Protein AF-A0A9D4EGW8-F1 (afdb_monomer_lite)

Radius of gyration: 66.13 Å; chains: 1; bounding box: 127×32×239 Å

InterPro domains:
  IPR000515 ABC transporter type 1, transmembrane domain MetI-like [PS50928] (188-356)
  IPR001734 Sodium/solute symporter [PS50283] (1-367)

Structure (mmCIF, N/CA/C/O backbone):
data_AF-A0A9D4EGW8-F1
#
_entry.id   AF-A0A9D4EGW8-F1
#
loop_
_atom_site.group_PDB
_atom_site.id
_atom_site.type_symbol
_atom_site.label_atom_id
_atom_site.label_alt_id
_atom_site.label_comp_id
_atom_site.label_asym_id
_atom_site.label_entity_id
_atom_site.label_seq_id
_atom_site.pdbx_PDB_ins_code
_atom_site.Cartn_x
_atom_site.Cartn_y
_atom_site.Cartn_z
_atom_site.occupancy
_atom_site.B_iso_or_equiv
_atom_site.auth_seq_id
_atom_site.auth_comp_id
_atom_site.auth_asym_id
_atom_site.auth_atom_id
_atom_site.pdbx_PDB_model_num
ATOM 1 N N . MET A 1 1 ? -71.317 -10.076 161.473 1.00 31.20 1 MET A N 1
ATOM 2 C CA . MET A 1 1 ? -70.512 -11.298 161.669 1.00 31.20 1 MET A CA 1
ATOM 3 C C . MET A 1 1 ? -70.503 -12.060 160.361 1.00 31.20 1 MET A C 1
ATOM 5 O O . MET A 1 1 ? -71.589 -12.354 159.893 1.00 31.20 1 MET A O 1
ATOM 9 N N . HIS A 1 2 ? -69.301 -12.348 159.842 1.00 34.00 2 HIS A N 1
ATOM 10 C CA . HIS A 1 2 ? -68.988 -13.331 158.790 1.00 34.00 2 HIS A CA 1
ATOM 11 C C . HIS A 1 2 ? -69.603 -13.109 157.391 1.00 34.00 2 HIS A C 1
ATOM 13 O O . HIS A 1 2 ? -70.791 -12.874 157.277 1.00 34.00 2 HIS A O 1
ATOM 19 N N . LEU A 1 3 ? -68.928 -13.196 156.244 1.00 36.31 3 LEU A N 1
ATOM 20 C CA . LEU A 1 3 ? -67.564 -13.501 155.777 1.00 36.31 3 LEU A CA 1
ATOM 21 C C . LEU A 1 3 ? -67.562 -12.922 154.339 1.00 36.31 3 LEU A C 1
ATOM 23 O O . LEU A 1 3 ? -68.492 -13.183 153.584 1.00 36.31 3 LEU A O 1
ATOM 27 N N . THR A 1 4 ? -66.734 -11.938 153.984 1.00 38.84 4 THR A N 1
ATOM 28 C CA . THR A 1 4 ? -65.419 -12.115 153.339 1.00 38.84 4 THR A CA 1
ATOM 29 C C . THR A 1 4 ? -65.358 -13.152 152.221 1.00 38.84 4 THR A C 1
ATOM 31 O O . THR A 1 4 ? -65.719 -14.307 152.407 1.00 38.84 4 THR A O 1
ATOM 34 N N . HIS A 1 5 ? -64.640 -12.749 151.169 1.00 39.41 5 HIS A N 1
ATOM 35 C CA . HIS A 1 5 ? -63.747 -13.628 150.425 1.00 39.41 5 HIS A CA 1
ATOM 36 C C . HIS A 1 5 ? -64.435 -14.703 149.592 1.00 39.41 5 HIS A C 1
ATOM 38 O O . HIS A 1 5 ? -64.539 -15.850 149.998 1.00 39.41 5 HIS A O 1
ATOM 44 N N . LEU A 1 6 ? -64.763 -14.360 148.352 1.00 37.47 6 LEU A N 1
ATOM 45 C CA . LEU A 1 6 ? -64.407 -15.209 147.222 1.00 37.47 6 LEU A CA 1
ATOM 46 C C . LEU A 1 6 ? -64.547 -14.392 145.943 1.00 37.47 6 LEU A C 1
ATOM 48 O O . LEU A 1 6 ? -65.565 -13.758 145.699 1.00 37.47 6 LEU A O 1
ATOM 52 N N . SER A 1 7 ? -63.512 -14.471 145.109 1.00 42.56 7 SER A N 1
ATOM 53 C CA . SER A 1 7 ? -63.570 -14.158 143.681 1.00 42.56 7 SER A CA 1
ATOM 54 C C . SER A 1 7 ? -63.236 -12.730 143.205 1.00 42.56 7 SER A C 1
ATOM 56 O O . SER A 1 7 ? -63.524 -12.399 142.056 1.00 42.56 7 SER A O 1
ATOM 58 N N . GLN A 1 8 ? -62.461 -11.945 143.963 1.00 47.22 8 GLN A N 1
ATOM 59 C CA . GLN A 1 8 ? -61.515 -11.022 143.303 1.00 47.22 8 GLN A CA 1
ATOM 60 C C . GLN A 1 8 ? -60.446 -11.793 142.492 1.00 47.22 8 GLN A C 1
ATOM 62 O O . GLN A 1 8 ? -59.855 -11.235 141.577 1.00 47.22 8 GLN A O 1
ATOM 67 N N . SER A 1 9 ? -60.272 -13.104 142.726 1.00 50.34 9 SER A N 1
ATOM 68 C CA . SER A 1 9 ? -59.401 -13.982 141.931 1.00 50.34 9 SER A CA 1
ATOM 69 C C . SER A 1 9 ? -59.951 -14.343 140.545 1.00 50.34 9 SER A C 1
ATOM 71 O O . SER A 1 9 ? -59.164 -14.385 139.608 1.00 50.34 9 SER A O 1
ATOM 73 N N . LYS A 1 10 ? -61.269 -14.544 140.347 1.00 51.59 10 LYS A N 1
ATOM 74 C CA . LYS A 1 10 ? -61.804 -14.785 138.984 1.00 51.59 10 LYS A CA 1
ATOM 75 C C . LYS A 1 10 ? -61.818 -13.520 138.139 1.00 51.59 10 LYS A C 1
ATOM 77 O O . LYS A 1 10 ? -61.628 -13.616 136.938 1.00 51.59 10 LYS A O 1
ATOM 82 N N . VAL A 1 11 ? -62.004 -12.347 138.747 1.00 54.62 11 VAL A N 1
ATOM 83 C CA . VAL A 1 11 ? -61.920 -11.080 138.008 1.00 54.62 11 VAL A CA 1
ATOM 84 C C . VAL A 1 11 ? -60.484 -10.838 137.549 1.00 54.62 11 VAL A C 1
ATOM 86 O O . VAL A 1 11 ? -60.285 -10.489 136.397 1.00 54.62 11 VAL A O 1
ATOM 89 N N . VAL A 1 12 ? -59.477 -11.116 138.384 1.00 58.19 12 VAL A N 1
ATOM 90 C CA . VAL A 1 12 ? -58.069 -11.013 137.967 1.00 58.19 12 VAL A CA 1
ATOM 91 C C . VAL A 1 12 ? -57.716 -12.059 136.904 1.00 58.19 12 VAL A C 1
ATOM 93 O O . VAL A 1 12 ? -57.058 -11.708 135.936 1.00 58.19 12 VAL A O 1
ATOM 96 N N . VAL A 1 13 ? -58.195 -13.304 137.007 1.00 59.91 13 VAL A N 1
ATOM 97 C CA . VAL A 1 13 ? -57.936 -14.339 135.985 1.00 59.91 13 VAL A CA 1
ATOM 98 C C . VAL A 1 13 ? -58.614 -14.011 134.651 1.00 59.91 13 VAL A C 1
ATOM 100 O O . VAL A 1 13 ? -57.959 -14.092 133.622 1.00 59.91 13 VAL A O 1
ATOM 103 N N . VAL A 1 14 ? -59.870 -13.552 134.655 1.00 62.34 14 VAL A N 1
ATOM 104 C CA . VAL A 1 14 ? -60.579 -13.149 133.426 1.00 62.34 14 VAL A CA 1
ATOM 105 C C . VAL A 1 14 ? -59.970 -11.882 132.826 1.00 62.34 14 VAL A C 1
ATOM 107 O O . VAL A 1 14 ? -59.809 -11.794 131.616 1.00 62.34 14 VAL A O 1
ATOM 110 N N . VAL A 1 15 ? -59.573 -10.905 133.646 1.00 64.44 15 VAL A N 1
ATOM 111 C CA . VAL A 1 15 ? -58.894 -9.695 133.157 1.00 64.44 15 VAL A CA 1
ATOM 112 C C . VAL A 1 15 ? -57.518 -10.034 132.583 1.00 64.44 15 VAL A C 1
ATOM 114 O O . VAL A 1 15 ? -57.154 -9.471 131.558 1.00 64.44 15 VAL A O 1
ATOM 117 N N . VAL A 1 16 ? -56.781 -10.979 133.175 1.00 68.75 16 VAL A N 1
ATOM 118 C CA . VAL A 1 16 ? -55.495 -11.457 132.647 1.00 68.75 16 VAL A CA 1
ATOM 119 C C . VAL A 1 16 ? -55.683 -12.289 131.378 1.00 68.75 16 VAL A C 1
ATOM 121 O O . VAL A 1 16 ? -54.945 -12.067 130.431 1.00 68.75 16 VAL A O 1
ATOM 124 N N . GLU A 1 17 ? -56.675 -13.177 131.286 1.00 69.88 17 GLU A N 1
ATOM 125 C CA . GLU A 1 17 ? -56.975 -13.918 130.048 1.00 69.88 17 GLU A CA 1
ATOM 126 C C . GLU A 1 17 ? -57.418 -12.992 128.916 1.00 69.88 17 GLU A C 1
ATOM 128 O O . GLU A 1 17 ? -56.980 -13.164 127.783 1.00 69.88 17 GLU A O 1
ATOM 133 N N . VAL A 1 18 ? -58.231 -11.974 129.211 1.00 72.19 18 VAL A N 1
ATOM 134 C CA . VAL A 1 18 ? -58.649 -10.970 128.223 1.00 72.19 18 VAL A CA 1
ATOM 135 C C . VAL A 1 18 ? -57.473 -10.082 127.818 1.00 72.19 18 VAL A C 1
ATOM 137 O O . VAL A 1 18 ? -57.329 -9.788 126.636 1.00 72.19 18 VAL A O 1
ATOM 140 N N . LEU A 1 19 ? -56.593 -9.698 128.749 1.00 73.00 19 LEU A N 1
ATOM 141 C CA . LEU A 1 19 ? -55.359 -8.972 128.428 1.00 73.00 19 LEU A CA 1
ATOM 142 C C . LEU A 1 19 ? -54.396 -9.822 127.604 1.00 73.00 19 LEU A C 1
ATOM 144 O O . LEU A 1 19 ? -53.843 -9.324 126.634 1.00 73.00 19 LEU A O 1
ATOM 148 N N . VAL A 1 20 ? -54.214 -11.098 127.939 1.00 74.56 20 VAL A N 1
ATOM 149 C CA . VAL A 1 20 ? -53.355 -12.018 127.185 1.00 74.56 20 VAL A CA 1
ATOM 150 C C . VAL A 1 20 ? -53.949 -12.283 125.805 1.00 74.56 20 VAL A C 1
ATOM 152 O O . VAL A 1 20 ? -53.220 -12.204 124.826 1.00 74.56 20 VAL A O 1
ATOM 155 N N . ALA A 1 21 ? -55.258 -12.505 125.685 1.00 73.75 21 ALA A N 1
ATOM 156 C CA . ALA A 1 21 ? -55.928 -12.659 124.396 1.00 73.75 21 ALA A CA 1
ATOM 157 C C . ALA A 1 21 ? -55.842 -11.376 123.557 1.00 73.75 21 ALA A C 1
ATOM 159 O O . ALA A 1 21 ? -55.531 -11.448 122.373 1.00 73.75 21 ALA A O 1
ATOM 160 N N . ALA A 1 22 ? -56.038 -10.200 124.159 1.00 74.25 22 ALA A N 1
ATOM 161 C CA . ALA A 1 22 ? -55.880 -8.918 123.478 1.00 74.25 22 ALA A CA 1
ATOM 162 C C . ALA A 1 22 ? -54.430 -8.693 123.025 1.00 74.25 22 ALA A C 1
ATOM 164 O O . ALA A 1 22 ? -54.207 -8.289 121.889 1.00 74.25 22 ALA A O 1
ATOM 165 N N . VAL A 1 23 ? -53.439 -9.012 123.862 1.00 76.12 23 VAL A N 1
ATOM 166 C CA . VAL A 1 23 ? -52.015 -8.921 123.509 1.00 76.12 23 VAL A CA 1
ATOM 167 C C . VAL A 1 23 ? -51.659 -9.925 122.415 1.00 76.12 23 VAL A C 1
ATOM 169 O O . VAL A 1 23 ? -50.980 -9.549 121.470 1.00 76.12 23 VAL A O 1
ATOM 172 N N . VAL A 1 24 ? -52.146 -11.165 122.472 1.00 77.38 24 VAL A N 1
ATOM 173 C CA . VAL A 1 24 ? -51.926 -12.174 121.423 1.00 77.38 24 VAL A CA 1
ATOM 174 C C . VAL A 1 24 ? -52.565 -11.737 120.109 1.00 77.38 24 VAL A C 1
ATOM 176 O O . VAL A 1 24 ? -51.920 -11.830 119.072 1.00 77.38 24 VAL A O 1
ATOM 179 N N . VAL A 1 25 ? -53.786 -11.198 120.130 1.00 78.19 25 VAL A N 1
ATOM 180 C CA . VAL A 1 25 ? -54.438 -10.652 118.931 1.00 78.19 25 VAL A CA 1
ATOM 181 C C . VAL A 1 25 ? -53.646 -9.469 118.379 1.00 78.19 25 VAL A C 1
ATOM 183 O O . VAL A 1 25 ? -53.395 -9.429 117.180 1.00 78.19 25 VAL A O 1
ATOM 186 N N . VAL A 1 26 ? -53.186 -8.546 119.225 1.00 77.94 26 VAL A N 1
ATOM 187 C CA . VAL A 1 26 ? -52.341 -7.421 118.795 1.00 77.94 26 VAL A CA 1
ATOM 188 C C . VAL A 1 26 ? -51.019 -7.921 118.211 1.00 77.94 26 VAL A C 1
ATOM 190 O O . VAL A 1 26 ? -50.627 -7.461 117.148 1.00 77.94 26 VAL A O 1
ATOM 193 N N . VAL A 1 27 ? -50.356 -8.898 118.834 1.00 78.31 27 VAL A N 1
ATOM 194 C CA . VAL A 1 27 ? -49.105 -9.484 118.330 1.00 78.31 27 VAL A CA 1
ATOM 195 C C . VAL A 1 27 ? -49.333 -10.202 117.001 1.00 78.31 27 VAL A C 1
ATOM 197 O O . VAL A 1 27 ? -48.563 -9.994 116.072 1.00 78.31 27 VAL A O 1
ATOM 200 N N . VAL A 1 28 ? -50.402 -10.988 116.859 1.00 79.06 28 VAL A N 1
ATOM 201 C CA . VAL A 1 28 ? -50.746 -11.667 115.599 1.00 79.06 28 VAL A CA 1
ATOM 202 C C . VAL A 1 28 ? -51.069 -10.651 114.506 1.00 79.06 28 VAL A C 1
ATOM 204 O O . VAL A 1 28 ? -50.571 -10.788 113.395 1.00 79.06 28 VAL A O 1
ATOM 207 N N . VAL A 1 29 ? -51.839 -9.603 114.809 1.00 78.69 29 VAL A N 1
ATOM 208 C CA . VAL A 1 29 ? -52.137 -8.525 113.854 1.00 78.69 29 VAL A CA 1
ATOM 209 C C . VAL A 1 29 ? -50.857 -7.798 113.450 1.00 78.69 29 VAL A C 1
ATOM 211 O O . VAL A 1 29 ? -50.646 -7.580 112.264 1.00 78.69 29 VAL A O 1
ATOM 214 N N . VAL A 1 30 ? -49.970 -7.479 114.394 1.00 80.06 30 VAL A N 1
ATOM 215 C CA . VAL A 1 30 ? -48.677 -6.846 114.098 1.00 80.06 30 VAL A CA 1
ATOM 216 C C . VAL A 1 30 ? -47.808 -7.762 113.234 1.00 80.06 30 VAL A C 1
ATOM 218 O O . VAL A 1 30 ? -47.276 -7.297 112.234 1.00 80.06 30 VAL A O 1
ATOM 221 N N . VAL A 1 31 ? -47.708 -9.057 113.544 1.00 81.19 31 VAL A N 1
ATOM 222 C CA . VAL A 1 31 ? -46.940 -10.024 112.739 1.00 81.19 31 VAL A CA 1
ATOM 223 C C . VAL A 1 31 ? -47.527 -10.164 111.335 1.00 81.19 31 VAL A C 1
ATOM 225 O O . VAL A 1 31 ? -46.783 -10.118 110.364 1.00 81.19 31 VAL A O 1
ATOM 228 N N . VAL A 1 32 ? -48.851 -10.273 111.197 1.00 80.75 32 VAL A N 1
ATOM 229 C CA . VAL A 1 32 ? -49.516 -10.349 109.888 1.00 80.75 32 VAL A CA 1
ATOM 230 C C . VAL A 1 32 ? -49.292 -9.067 109.092 1.00 80.75 32 VAL A C 1
ATOM 232 O O . VAL A 1 32 ? -48.962 -9.144 107.914 1.00 80.75 32 VAL A O 1
ATOM 235 N N . VAL A 1 33 ? -49.414 -7.893 109.715 1.00 82.12 33 VAL A N 1
ATOM 236 C CA . VAL A 1 33 ? -49.143 -6.609 109.053 1.00 82.12 33 VAL A CA 1
ATOM 237 C C . VAL A 1 33 ? -47.680 -6.520 108.622 1.00 82.12 33 VAL A C 1
ATOM 239 O O . VAL A 1 33 ? -47.425 -6.137 107.487 1.00 82.12 33 VAL A O 1
ATOM 242 N N . VAL A 1 34 ? -46.727 -6.922 109.466 1.00 83.62 34 VAL A N 1
ATOM 243 C CA . VAL A 1 34 ? -45.297 -6.938 109.119 1.00 83.62 34 VAL A CA 1
ATOM 244 C C . VAL A 1 34 ? -45.028 -7.885 107.949 1.00 83.62 34 VAL A C 1
ATOM 246 O O . VAL A 1 34 ? -44.406 -7.464 106.982 1.00 83.62 34 VAL A O 1
ATOM 249 N N . VAL A 1 35 ? -45.561 -9.110 107.972 1.00 84.12 35 VAL A N 1
ATOM 250 C CA . VAL A 1 35 ? -45.394 -10.085 106.879 1.00 84.12 35 VAL A CA 1
ATOM 251 C C . VAL A 1 35 ? -46.041 -9.587 105.586 1.00 84.12 35 VAL A C 1
ATOM 253 O O . VAL A 1 35 ? -45.447 -9.699 104.519 1.00 84.12 35 VAL A O 1
ATOM 256 N N . VAL A 1 36 ? -47.240 -9.000 105.648 1.00 83.81 36 VAL A N 1
ATOM 257 C CA . VAL A 1 36 ? -47.904 -8.423 104.468 1.00 83.81 36 VAL A CA 1
ATOM 258 C C . VAL A 1 36 ? -47.094 -7.252 103.915 1.00 83.81 36 VAL A C 1
ATOM 260 O O . VAL A 1 36 ? -46.907 -7.171 102.705 1.00 83.81 36 VAL A O 1
ATOM 263 N N . VAL A 1 37 ? -46.573 -6.372 104.774 1.00 86.12 37 VAL A N 1
ATOM 264 C CA . VAL A 1 37 ? -45.706 -5.262 104.359 1.00 86.12 37 VAL A CA 1
ATOM 265 C C . VAL A 1 37 ? -44.414 -5.787 103.733 1.00 86.12 37 VAL A C 1
ATOM 267 O O . VAL A 1 37 ? -44.052 -5.323 102.657 1.00 86.12 37 VAL A O 1
ATOM 270 N N . GLU A 1 38 ? -43.753 -6.782 104.328 1.00 84.75 38 GLU A N 1
ATOM 271 C CA . GLU A 1 38 ? -42.555 -7.412 103.759 1.00 84.75 38 GLU A CA 1
ATOM 272 C C . GLU A 1 38 ? -42.835 -8.039 102.390 1.00 84.75 38 GLU A C 1
ATOM 274 O O . GLU A 1 38 ? -42.105 -7.776 101.436 1.00 84.75 38 GLU A O 1
ATOM 279 N N . VAL A 1 39 ? -43.920 -8.807 102.249 1.00 85.62 39 VAL A N 1
ATOM 280 C CA . VAL A 1 39 ? -44.309 -9.422 100.970 1.00 85.62 39 VAL A CA 1
ATOM 281 C C . VAL A 1 39 ? -44.624 -8.356 99.921 1.00 85.62 39 VAL A C 1
ATOM 283 O O . VAL A 1 39 ? -44.165 -8.470 98.787 1.00 85.62 39 VAL A O 1
ATOM 286 N N . VAL A 1 40 ? -45.358 -7.297 100.277 1.00 85.44 40 VAL A N 1
ATOM 287 C CA . VAL A 1 40 ? -45.658 -6.185 99.359 1.00 85.44 40 VAL A CA 1
ATOM 288 C C . VAL A 1 40 ? -44.374 -5.480 98.930 1.00 85.44 40 VAL A C 1
ATOM 290 O O . VAL A 1 40 ? -44.202 -5.223 97.741 1.00 85.44 40 VAL A O 1
ATOM 293 N N . VAL A 1 41 ? -43.446 -5.217 99.854 1.00 87.31 41 VAL A N 1
ATOM 294 C CA . VAL A 1 41 ? -42.145 -4.615 99.533 1.00 87.31 41 VAL A CA 1
ATOM 295 C C . VAL A 1 41 ? -41.354 -5.518 98.587 1.00 87.31 41 VAL A C 1
ATOM 297 O O . VAL A 1 41 ? -40.858 -5.028 97.577 1.00 87.31 41 VAL A O 1
ATOM 300 N N . VAL A 1 42 ? -41.288 -6.830 98.836 1.00 87.06 42 VAL A N 1
ATOM 301 C CA . VAL A 1 42 ? -40.599 -7.783 97.946 1.00 87.06 42 VAL A CA 1
ATOM 302 C C . VAL A 1 42 ? -41.239 -7.813 96.558 1.00 87.06 42 VAL A C 1
ATOM 304 O O . VAL A 1 42 ? -40.525 -7.720 95.563 1.00 87.06 42 VAL A O 1
ATOM 307 N N . VAL A 1 43 ? -42.570 -7.888 96.462 1.00 86.12 43 VAL A N 1
ATOM 308 C CA . VAL A 1 43 ? -43.279 -7.891 95.170 1.00 86.12 43 VAL A CA 1
ATOM 309 C C . VAL A 1 43 ? -43.031 -6.590 94.411 1.00 86.12 43 VAL A C 1
ATOM 311 O O . VAL A 1 43 ? -42.707 -6.638 93.227 1.00 86.12 43 VAL A O 1
ATOM 314 N N . VAL A 1 44 ? -43.119 -5.434 95.075 1.00 86.88 44 VAL A N 1
ATOM 315 C CA . VAL A 1 44 ? -42.831 -4.131 94.456 1.00 86.88 44 VAL A CA 1
ATOM 316 C C . VAL A 1 44 ? -41.382 -4.074 93.974 1.00 86.88 44 VAL A C 1
ATOM 318 O O . VAL A 1 44 ? -41.145 -3.680 92.836 1.00 86.88 44 VAL A O 1
ATOM 321 N N . VAL A 1 45 ? -40.417 -4.520 94.783 1.00 88.44 45 VAL A N 1
ATOM 322 C CA . VAL A 1 45 ? -38.998 -4.560 94.398 1.00 88.44 45 VAL A CA 1
ATOM 323 C C . VAL A 1 45 ? -38.776 -5.471 93.190 1.00 88.44 45 VAL A C 1
ATOM 325 O O . VAL A 1 45 ? -38.067 -5.078 92.269 1.00 88.44 45 VAL A O 1
ATOM 328 N N . VAL A 1 46 ? -39.406 -6.648 93.143 1.00 88.00 46 VAL A N 1
ATOM 329 C CA . VAL A 1 46 ? -39.296 -7.578 92.007 1.00 88.00 46 VAL A CA 1
ATOM 330 C C . VAL A 1 46 ? -39.938 -6.998 90.748 1.00 88.00 46 VAL A C 1
ATOM 332 O O . VAL A 1 46 ? -39.314 -7.028 89.694 1.00 88.00 46 VAL A O 1
ATOM 335 N N . VAL A 1 47 ? -41.144 -6.430 90.837 1.00 87.31 47 VAL A N 1
ATOM 336 C CA . VAL A 1 47 ? -41.830 -5.814 89.686 1.00 87.31 47 VAL A CA 1
ATOM 337 C C . VAL A 1 47 ? -41.026 -4.634 89.146 1.00 87.31 47 VAL A C 1
ATOM 339 O O . VAL A 1 47 ? -40.833 -4.530 87.938 1.00 87.31 47 VAL A O 1
ATOM 342 N N . VAL A 1 48 ? -40.503 -3.776 90.028 1.00 88.75 48 VAL A N 1
ATOM 343 C CA . VAL A 1 48 ? -39.628 -2.665 89.634 1.00 88.75 48 VAL A CA 1
ATOM 344 C C . VAL A 1 48 ? -38.340 -3.194 89.006 1.00 88.75 48 VAL A C 1
ATOM 346 O O . VAL A 1 48 ? -37.940 -2.696 87.960 1.00 88.75 48 VAL A O 1
ATOM 349 N N . ALA A 1 49 ? -37.712 -4.224 89.578 1.00 87.69 49 ALA A N 1
ATOM 350 C CA . ALA A 1 49 ? -36.506 -4.823 89.012 1.00 87.69 49 ALA A CA 1
ATOM 351 C C . ALA A 1 49 ? -36.755 -5.414 87.614 1.00 87.69 49 ALA A C 1
ATOM 353 O O . ALA A 1 49 ? -35.966 -5.163 86.707 1.00 87.69 49 ALA A O 1
ATOM 354 N N . VAL A 1 50 ? -37.861 -6.138 87.409 1.00 89.62 50 VAL A N 1
ATOM 355 C CA . VAL A 1 50 ? -38.245 -6.684 86.095 1.00 89.62 50 VAL A CA 1
ATOM 356 C C . VAL A 1 50 ? -38.516 -5.559 85.099 1.00 89.62 50 VAL A C 1
ATOM 358 O O . VAL A 1 50 ? -37.960 -5.588 84.007 1.00 89.62 50 VAL A O 1
ATOM 361 N N . ALA A 1 51 ? -39.282 -4.534 85.484 1.00 87.81 51 ALA A N 1
ATOM 362 C CA . ALA A 1 51 ? -39.557 -3.386 84.621 1.00 87.81 51 ALA A CA 1
ATOM 363 C C . ALA A 1 51 ? -38.271 -2.640 84.227 1.00 87.81 51 ALA A C 1
ATOM 365 O O . ALA A 1 51 ? -38.096 -2.266 83.069 1.00 87.81 51 ALA A O 1
ATOM 366 N N . VAL A 1 52 ? -37.334 -2.461 85.165 1.00 90.88 52 VAL A N 1
ATOM 367 C CA . VAL A 1 52 ? -36.020 -1.869 84.879 1.00 90.88 52 VAL A CA 1
ATOM 368 C C . VAL A 1 52 ? -35.233 -2.750 83.908 1.00 90.88 52 VAL A C 1
ATOM 370 O O . VAL A 1 52 ? -34.674 -2.226 82.949 1.00 90.88 52 VAL A O 1
ATOM 373 N N . VAL A 1 53 ? -35.211 -4.071 84.104 1.00 92.25 53 VAL A N 1
ATOM 374 C CA . VAL A 1 53 ? -34.534 -5.002 83.186 1.00 92.25 53 VAL A CA 1
ATOM 375 C C . VAL A 1 53 ? -35.156 -4.954 81.791 1.00 92.25 53 VAL A C 1
ATOM 377 O O . VAL A 1 53 ? -34.417 -4.854 80.817 1.00 92.25 53 VAL A O 1
ATOM 380 N N . GLU A 1 54 ? -36.484 -4.967 81.668 1.00 88.69 54 GLU A N 1
ATOM 381 C CA . GLU A 1 54 ? -37.174 -4.864 80.377 1.00 88.69 54 GLU A CA 1
ATOM 382 C C . GLU A 1 54 ? -36.834 -3.559 79.655 1.00 88.69 54 GLU A C 1
ATOM 384 O O . GLU A 1 54 ? -36.455 -3.587 78.484 1.00 88.69 54 GLU A O 1
ATOM 389 N N . VAL A 1 55 ? -36.892 -2.422 80.355 1.00 90.94 55 VAL A N 1
ATOM 390 C CA . VAL A 1 55 ? -36.516 -1.121 79.784 1.00 90.94 55 VAL A CA 1
ATOM 391 C C . VAL A 1 55 ? -35.054 -1.131 79.342 1.00 90.94 55 VAL A C 1
ATOM 393 O O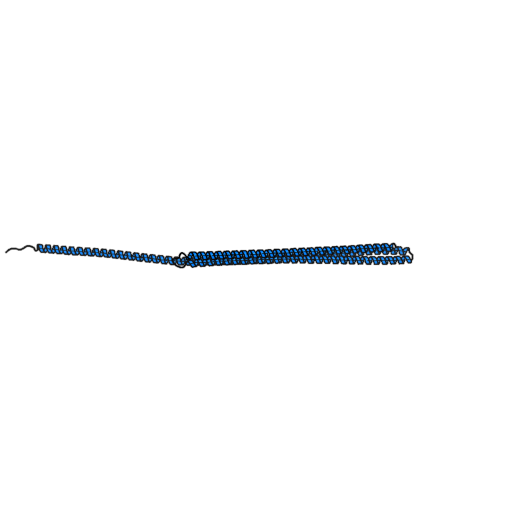 . VAL A 1 55 ? -34.756 -0.695 78.232 1.00 90.94 55 VAL A O 1
ATOM 396 N N . VAL A 1 56 ? -34.141 -1.670 80.156 1.00 91.25 56 VAL A N 1
ATOM 397 C CA . VAL A 1 56 ? -32.720 -1.787 79.794 1.00 91.25 56 VAL A CA 1
ATOM 398 C C . VAL A 1 56 ? -32.541 -2.663 78.554 1.00 91.25 56 VAL A C 1
ATOM 400 O O . VAL A 1 56 ? -31.817 -2.268 77.645 1.00 91.25 56 VAL A O 1
ATOM 403 N N . VAL A 1 57 ? -33.221 -3.809 78.460 1.00 91.75 57 VAL A N 1
ATOM 404 C CA . VAL A 1 57 ? -33.150 -4.694 77.286 1.00 91.75 57 VAL A CA 1
ATOM 405 C C . VAL A 1 57 ? -33.673 -3.988 76.037 1.00 91.75 57 VAL A C 1
ATOM 407 O O . VAL A 1 57 ? -33.003 -4.019 75.008 1.00 91.75 57 VAL A O 1
ATOM 410 N N . VAL A 1 58 ? -34.822 -3.310 76.113 1.00 91.19 58 VAL A N 1
ATOM 411 C CA . VAL A 1 58 ? -35.380 -2.559 74.977 1.00 91.19 58 VAL A CA 1
ATOM 412 C C . VAL A 1 58 ? -34.423 -1.455 74.538 1.00 91.19 58 VAL A C 1
ATOM 414 O O . VAL A 1 58 ? -34.138 -1.341 73.348 1.00 91.19 58 VAL A O 1
ATOM 417 N N . VAL A 1 59 ? -33.876 -0.679 75.478 1.00 92.00 59 VAL A N 1
ATOM 418 C CA . VAL A 1 59 ? -32.898 0.374 75.171 1.00 92.00 59 VAL A CA 1
ATOM 419 C C . VAL A 1 59 ? -31.655 -0.219 74.511 1.00 92.00 59 VAL A C 1
ATOM 421 O O . VAL A 1 59 ? -31.219 0.295 73.486 1.00 92.00 59 VAL A O 1
ATOM 424 N N . VAL A 1 60 ? -31.111 -1.324 75.031 1.00 92.31 60 VAL A N 1
ATOM 425 C CA . VAL A 1 60 ? -29.947 -1.997 74.436 1.00 92.31 60 VAL A CA 1
ATOM 426 C C . VAL A 1 60 ? -30.258 -2.487 73.023 1.00 92.31 60 VAL A C 1
ATOM 428 O O . VAL A 1 60 ? -29.465 -2.245 72.119 1.00 92.31 60 VAL A O 1
ATOM 431 N N . VAL A 1 61 ? -31.410 -3.122 72.797 1.00 91.81 61 VAL A N 1
ATOM 432 C CA . VAL A 1 61 ? -31.810 -3.597 71.463 1.00 91.81 61 VAL A CA 1
ATOM 433 C C . VAL A 1 61 ? -31.965 -2.431 70.489 1.00 91.81 61 VAL A C 1
ATOM 435 O O . VAL A 1 61 ? -31.432 -2.500 69.386 1.00 91.81 61 VAL A O 1
ATOM 438 N N . VAL A 1 62 ? -32.635 -1.347 70.888 1.00 91.38 62 VAL A N 1
ATOM 439 C CA . VAL A 1 62 ? -32.797 -0.151 70.046 1.00 91.38 62 VAL A CA 1
ATOM 440 C C . VAL A 1 62 ? -31.438 0.459 69.710 1.00 91.38 62 VAL A C 1
ATOM 442 O O . VAL A 1 62 ? -31.175 0.737 68.545 1.00 91.38 62 VAL A O 1
ATOM 445 N N . VAL A 1 63 ? -30.547 0.607 70.695 1.00 92.19 63 VAL A N 1
ATOM 446 C CA . VAL A 1 63 ? -29.189 1.120 70.467 1.00 92.19 63 VAL A CA 1
ATOM 447 C C . VAL A 1 63 ? -28.421 0.212 69.507 1.00 92.19 63 VAL A C 1
ATOM 449 O O . VAL A 1 63 ? -27.806 0.715 68.574 1.00 92.19 63 VAL A O 1
ATOM 452 N N . VAL A 1 64 ? -28.482 -1.112 69.676 1.00 91.75 64 VAL A N 1
ATOM 453 C CA . VAL A 1 64 ? -27.812 -2.061 68.773 1.00 91.75 64 VAL A CA 1
ATOM 454 C C . VAL A 1 64 ? -28.368 -1.959 67.354 1.00 91.75 64 VAL A C 1
ATOM 456 O O . VAL A 1 64 ? -27.583 -1.901 66.415 1.00 91.75 64 VAL A O 1
ATOM 459 N N . VAL A 1 65 ? -29.690 -1.895 67.180 1.00 90.62 65 VAL A N 1
ATOM 460 C CA . VAL A 1 65 ? -30.315 -1.763 65.853 1.00 90.62 65 VAL A CA 1
ATOM 461 C C . VAL A 1 65 ? -29.893 -0.459 65.180 1.00 90.62 65 VAL A C 1
ATOM 463 O O . VAL A 1 65 ? -29.449 -0.499 64.037 1.00 90.62 65 VAL A O 1
ATOM 466 N N . VAL A 1 66 ? -29.948 0.669 65.895 1.00 91.50 66 VAL A N 1
ATOM 467 C CA . VAL A 1 66 ? -29.532 1.979 65.366 1.00 91.50 66 VAL A CA 1
ATOM 468 C C . VAL A 1 66 ? -28.047 1.977 65.005 1.00 91.50 66 VAL A C 1
ATOM 470 O O . VAL A 1 66 ? -27.675 2.444 63.934 1.00 91.50 66 VAL A O 1
ATOM 473 N N . VAL A 1 67 ? -27.185 1.414 65.857 1.00 91.94 67 VAL A N 1
ATOM 474 C CA . VAL A 1 67 ? -25.747 1.311 65.566 1.00 91.94 67 VAL A CA 1
ATOM 475 C C . VAL A 1 67 ? -25.502 0.434 64.340 1.00 91.94 67 VAL A C 1
ATOM 477 O O . VAL A 1 67 ? -24.712 0.813 63.483 1.00 91.94 67 VAL A O 1
ATOM 480 N N . VAL A 1 68 ? -26.179 -0.711 64.218 1.00 90.31 68 VAL A N 1
ATOM 481 C CA . VAL A 1 68 ? -26.045 -1.590 63.047 1.00 90.31 68 VAL A CA 1
ATOM 482 C C . VAL A 1 68 ? -26.528 -0.889 61.779 1.00 90.31 68 VAL A C 1
ATOM 484 O O . VAL A 1 68 ? -25.847 -0.973 60.764 1.00 90.31 68 VAL A O 1
ATOM 487 N N . GLU A 1 69 ? -27.651 -0.174 61.824 1.00 86.88 69 GLU A N 1
ATOM 488 C CA . GLU A 1 69 ? -28.182 0.575 60.680 1.00 86.88 69 GLU A CA 1
ATOM 489 C C . GLU A 1 69 ? -27.203 1.659 60.214 1.00 86.88 69 GLU A C 1
ATOM 491 O O . GLU A 1 69 ? -26.828 1.674 59.042 1.00 86.88 69 GLU A O 1
ATOM 496 N N . VAL A 1 70 ? -26.695 2.478 61.141 1.00 90.31 70 VAL A N 1
ATOM 497 C CA . VAL A 1 70 ? -25.700 3.520 60.842 1.00 90.31 70 VAL A CA 1
ATOM 498 C C . VAL A 1 70 ? -24.406 2.911 60.300 1.00 90.31 70 VAL A C 1
ATOM 500 O O . VAL A 1 70 ? -23.851 3.405 59.322 1.00 90.31 70 VAL A O 1
ATOM 503 N N . VAL A 1 71 ? -23.916 1.817 60.893 1.00 90.12 71 VAL A N 1
ATOM 504 C CA . VAL A 1 71 ? -22.703 1.139 60.410 1.00 90.12 71 VAL A CA 1
ATOM 505 C C . VAL A 1 71 ? -22.912 0.592 58.999 1.00 90.12 71 VAL A C 1
ATOM 507 O O . VAL A 1 71 ? -22.033 0.748 58.157 1.00 90.12 71 VAL A O 1
ATOM 510 N N . VAL A 1 72 ? -24.061 -0.025 58.714 1.00 85.19 72 VAL A N 1
ATOM 511 C CA . VAL A 1 72 ? -24.371 -0.545 57.376 1.00 85.19 72 VAL A CA 1
ATOM 512 C C . VAL A 1 72 ? -24.475 0.591 56.359 1.00 85.19 72 VAL A C 1
ATOM 514 O O . VAL A 1 72 ? -23.909 0.463 55.276 1.00 85.19 72 VAL A O 1
ATOM 517 N N . GLU A 1 73 ? -25.130 1.704 56.695 1.00 85.88 73 GLU A N 1
ATOM 518 C CA . GLU A 1 73 ? -25.241 2.874 55.816 1.00 85.88 73 GLU A CA 1
ATOM 519 C C . GLU A 1 73 ? -23.863 3.450 55.468 1.00 85.88 73 GLU A C 1
ATOM 521 O O . GLU A 1 73 ? -23.531 3.584 54.288 1.00 85.88 73 GLU A O 1
ATOM 526 N N . VAL A 1 74 ? -23.014 3.672 56.478 1.00 88.44 74 VAL A N 1
ATOM 527 C CA . VAL A 1 74 ? -21.644 4.172 56.284 1.00 88.44 74 VAL A CA 1
ATOM 528 C C . VAL A 1 74 ? -20.808 3.193 55.457 1.00 88.44 74 VAL A C 1
ATOM 530 O O . VAL A 1 74 ? -20.092 3.606 54.546 1.00 88.44 74 VAL A O 1
ATOM 533 N N . VAL A 1 75 ? -20.895 1.886 55.727 1.00 85.00 75 VAL A N 1
ATOM 534 C CA . VAL A 1 75 ? -20.156 0.873 54.956 1.00 85.00 75 VAL A CA 1
ATOM 535 C C . VAL A 1 75 ? -20.608 0.860 53.496 1.00 85.00 75 VAL A C 1
ATOM 537 O O . VAL A 1 75 ? -19.762 0.810 52.604 1.00 85.00 75 VAL A O 1
ATOM 540 N N . VAL A 1 76 ? -21.914 0.934 53.225 1.00 79.31 76 VAL A N 1
ATOM 541 C CA . VAL A 1 76 ? -22.442 0.973 51.853 1.00 79.31 76 VAL A CA 1
ATOM 542 C C . VAL A 1 76 ? -21.989 2.242 51.133 1.00 79.31 76 VAL A C 1
ATOM 544 O O . VAL A 1 76 ? -21.537 2.147 49.992 1.00 79.31 76 VAL A O 1
ATOM 547 N N . GLU A 1 77 ? -22.044 3.405 51.784 1.00 82.94 77 GLU A N 1
ATOM 548 C CA . GLU A 1 77 ? -21.582 4.666 51.198 1.00 82.94 77 GLU A CA 1
ATOM 549 C C . GLU A 1 77 ? -20.092 4.605 50.836 1.00 82.94 77 GLU A C 1
ATOM 551 O O . GLU A 1 77 ? -19.718 4.904 49.699 1.00 82.94 77 GLU A O 1
ATOM 556 N N . VAL A 1 78 ? -19.247 4.128 51.756 1.00 85.50 78 VAL A N 1
ATOM 557 C CA . VAL A 1 78 ? -17.805 3.965 51.514 1.00 85.50 78 VAL A CA 1
ATOM 558 C C . VAL A 1 78 ? -17.547 2.983 50.370 1.00 85.50 78 VAL A C 1
ATOM 560 O O . VAL A 1 78 ? -16.736 3.268 49.490 1.00 85.50 78 VAL A O 1
ATOM 563 N N . VAL A 1 79 ? -18.248 1.846 50.323 1.00 78.69 79 VAL A N 1
ATOM 564 C CA . VAL A 1 79 ? -18.093 0.860 49.240 1.00 78.69 79 VAL A CA 1
ATOM 565 C C . VAL A 1 79 ? -18.485 1.454 47.885 1.00 78.69 79 VAL A C 1
ATOM 567 O O . VAL A 1 79 ? -17.767 1.250 46.906 1.00 78.69 79 VAL A O 1
ATOM 570 N N . VAL A 1 80 ? -19.577 2.222 47.814 1.00 78.88 80 VAL A N 1
ATOM 571 C CA . VAL A 1 80 ? -20.013 2.894 46.578 1.00 78.88 80 VAL A CA 1
ATOM 572 C C . VAL A 1 80 ? -19.001 3.955 46.143 1.00 78.88 80 VAL A C 1
ATOM 574 O O . VAL A 1 80 ? -18.650 4.009 44.964 1.00 78.88 80 VAL A O 1
ATOM 577 N N . GLN A 1 81 ? -18.483 4.759 47.074 1.00 83.06 81 GLN A N 1
ATOM 578 C CA . GLN A 1 81 ? -17.452 5.753 46.772 1.00 83.06 81 GLN A CA 1
ATOM 579 C C . GLN A 1 81 ? -16.165 5.097 46.256 1.00 83.06 81 GLN A C 1
ATOM 581 O O . GLN A 1 81 ? -15.633 5.523 45.230 1.00 83.06 81 GLN A O 1
ATOM 586 N N . VAL A 1 82 ? -15.690 4.028 46.905 1.00 81.38 82 VAL A N 1
ATOM 587 C CA . VAL A 1 82 ? -14.508 3.281 46.445 1.00 81.38 82 VAL A CA 1
ATOM 588 C C . VAL A 1 82 ? -14.759 2.677 45.064 1.00 81.38 82 VAL A C 1
ATOM 590 O O . VAL A 1 82 ? -13.907 2.808 44.187 1.00 81.38 82 VAL A O 1
ATOM 593 N N . ALA A 1 83 ? -15.926 2.072 44.827 1.00 77.38 83 ALA A N 1
ATOM 594 C CA . ALA A 1 83 ? -16.277 1.522 43.518 1.00 77.38 83 ALA A CA 1
ATOM 595 C C . ALA A 1 83 ? -16.270 2.603 42.424 1.00 77.38 83 ALA A C 1
ATOM 597 O O . ALA A 1 83 ? -15.714 2.382 41.349 1.00 77.38 83 ALA A O 1
ATOM 598 N N . LEU A 1 84 ? -16.817 3.789 42.705 1.00 79.69 84 LEU A N 1
ATOM 599 C CA . LEU A 1 84 ? -16.814 4.914 41.769 1.00 79.69 84 LEU A CA 1
ATOM 600 C C . LEU A 1 84 ? -15.386 5.380 41.465 1.00 79.69 84 LEU A C 1
ATOM 602 O O . LEU A 1 84 ? -15.041 5.551 40.297 1.00 79.69 84 LEU A O 1
ATOM 606 N N . VAL A 1 85 ? -14.536 5.527 42.486 1.00 82.50 85 VAL A N 1
ATOM 607 C CA . VAL A 1 85 ? -13.121 5.890 42.299 1.00 82.50 85 VAL A CA 1
ATOM 608 C C . VAL A 1 85 ? -12.407 4.854 41.433 1.00 82.50 85 VAL A C 1
ATOM 610 O O . VAL A 1 85 ? -11.706 5.232 40.498 1.00 82.50 85 VAL A O 1
ATOM 613 N N . VAL A 1 86 ? -12.620 3.558 41.679 1.00 78.19 86 VAL A N 1
ATOM 614 C CA . VAL A 1 86 ? -12.037 2.484 40.860 1.00 78.19 86 VAL A CA 1
ATOM 615 C C . VAL A 1 86 ? -12.495 2.594 39.405 1.00 78.19 86 VAL A C 1
ATOM 617 O O . VAL A 1 86 ? -11.660 2.531 38.507 1.00 78.19 86 VAL A O 1
ATOM 620 N N . VAL A 1 87 ? -13.788 2.817 39.151 1.00 77.56 87 VAL A N 1
ATOM 621 C CA . VAL A 1 87 ? -14.317 2.997 37.788 1.00 77.56 87 VAL A CA 1
ATOM 622 C C . VAL A 1 87 ? -13.678 4.206 37.107 1.00 77.56 87 VAL A C 1
ATOM 624 O O . VAL A 1 87 ? -13.226 4.088 35.971 1.00 77.56 87 VAL A O 1
ATOM 627 N N . VAL A 1 88 ? -13.577 5.347 37.794 1.00 79.62 88 VAL A N 1
ATOM 628 C CA . VAL A 1 88 ? -12.929 6.553 37.252 1.00 79.62 88 VAL A CA 1
ATOM 629 C C . VAL A 1 88 ? -11.463 6.282 36.925 1.00 79.62 88 VAL A C 1
ATOM 631 O O . VAL A 1 88 ? -11.018 6.616 35.831 1.00 79.62 88 VAL A O 1
ATOM 634 N N . VAL A 1 89 ? -10.720 5.629 37.822 1.00 80.19 89 VAL A N 1
ATOM 635 C CA . VAL A 1 89 ? -9.317 5.262 37.583 1.00 80.19 89 VAL A CA 1
ATOM 636 C C . VAL A 1 89 ? -9.197 4.344 36.369 1.00 80.19 89 VAL A C 1
ATOM 638 O O . VAL A 1 89 ? -8.359 4.596 35.507 1.00 80.19 89 VAL A O 1
ATOM 641 N N . VAL A 1 90 ? -10.051 3.324 36.248 1.00 77.88 90 VAL A N 1
ATOM 642 C CA . VAL A 1 90 ? -10.060 2.423 35.087 1.00 77.88 90 VAL A CA 1
ATOM 643 C C . VAL A 1 90 ? -10.343 3.196 33.801 1.00 77.88 90 VAL A C 1
ATOM 645 O O . VAL A 1 90 ? -9.616 3.024 32.828 1.00 77.88 90 VAL A O 1
ATOM 648 N N . VAL A 1 91 ? -11.338 4.087 33.791 1.00 77.44 91 VAL A N 1
ATOM 649 C CA . VAL A 1 91 ? -11.650 4.927 32.624 1.00 77.44 91 VAL A CA 1
ATOM 650 C C . VAL A 1 91 ? -10.462 5.814 32.254 1.00 77.44 91 VAL A C 1
ATOM 652 O O . VAL A 1 91 ? -10.100 5.876 31.083 1.00 77.44 91 VAL A O 1
ATOM 655 N N . VAL A 1 92 ? -9.812 6.456 33.227 1.00 80.31 92 VAL A N 1
ATOM 656 C CA . VAL A 1 92 ? -8.624 7.288 32.983 1.00 80.31 92 VAL A CA 1
ATOM 657 C C . VAL A 1 92 ? -7.481 6.455 32.408 1.00 80.31 92 VAL A C 1
ATOM 659 O O . VAL A 1 92 ? -6.894 6.853 31.406 1.00 80.31 92 VAL A O 1
ATOM 662 N N . VAL A 1 93 ? -7.185 5.287 32.986 1.00 78.31 93 VAL A N 1
ATOM 663 C CA . VAL A 1 93 ? -6.145 4.376 32.479 1.00 78.31 93 VAL A CA 1
ATOM 664 C C . VAL A 1 93 ? -6.452 3.959 31.047 1.00 78.31 93 VAL A C 1
ATOM 666 O O . VAL A 1 93 ? -5.578 4.030 30.188 1.00 78.31 93 VAL A O 1
ATOM 669 N N . VAL A 1 94 ? -7.696 3.576 30.773 1.00 77.25 94 VAL A N 1
ATOM 670 C CA . VAL A 1 94 ? -8.151 3.202 29.436 1.00 77.25 94 VAL A CA 1
ATOM 671 C C . VAL A 1 94 ? -7.951 4.361 28.461 1.00 77.25 94 VAL A C 1
ATOM 673 O O . VAL A 1 94 ? -7.306 4.164 27.438 1.00 77.25 94 VAL A O 1
ATOM 676 N N . VAL A 1 95 ? -8.406 5.574 28.793 1.00 77.81 95 VAL A N 1
ATOM 677 C CA . VAL A 1 95 ? -8.216 6.777 27.962 1.00 77.81 95 VAL A CA 1
ATOM 678 C C . VAL A 1 95 ? -6.735 7.037 27.696 1.00 77.81 95 VAL A C 1
ATOM 680 O O . VAL A 1 95 ? -6.362 7.249 26.546 1.00 77.81 95 VAL A O 1
ATOM 683 N N . VAL A 1 96 ? -5.883 6.973 28.723 1.00 80.00 96 VAL A N 1
ATOM 684 C CA . VAL A 1 96 ? -4.430 7.139 28.573 1.00 80.00 96 VAL A CA 1
ATOM 685 C C . VAL A 1 96 ? -3.869 6.092 27.616 1.00 80.00 96 VAL A C 1
ATOM 687 O O . VAL A 1 96 ? -3.139 6.456 26.700 1.00 80.00 96 VAL A O 1
ATOM 690 N N . VAL A 1 97 ? -4.244 4.818 27.764 1.00 76.81 97 VAL A N 1
ATOM 691 C CA . VAL A 1 97 ? -3.819 3.744 26.853 1.00 76.81 97 VAL A CA 1
ATOM 692 C C . VAL A 1 97 ? -4.272 4.029 25.422 1.00 76.81 97 VAL A C 1
ATOM 694 O O . VAL A 1 97 ? -3.454 3.920 24.512 1.00 76.81 97 VAL A O 1
ATOM 697 N N . VAL A 1 98 ? -5.522 4.455 25.204 1.00 76.75 98 VAL A N 1
ATOM 698 C CA . VAL A 1 98 ? -6.001 4.829 23.862 1.00 76.75 98 VAL A CA 1
ATOM 699 C C . VAL A 1 98 ? -5.164 5.970 23.288 1.00 76.75 98 VAL A C 1
ATOM 701 O O . VAL A 1 98 ? -4.725 5.884 22.145 1.00 76.75 98 VAL A O 1
ATOM 704 N N . VAL A 1 99 ? -4.889 7.014 24.075 1.00 78.38 99 VAL A N 1
ATOM 705 C CA . VAL A 1 99 ? -4.067 8.152 23.637 1.00 78.38 99 VAL A CA 1
ATOM 706 C C . VAL A 1 99 ? -2.657 7.689 23.276 1.00 78.38 99 VAL A C 1
ATOM 708 O O . VAL A 1 99 ? -2.143 8.078 22.231 1.00 78.38 99 VAL A O 1
ATOM 711 N N . VAL A 1 100 ? -2.043 6.824 24.088 1.00 76.88 100 VAL A N 1
ATOM 712 C CA . VAL A 1 100 ? -0.706 6.278 23.810 1.00 76.88 100 VAL A CA 1
ATOM 713 C C . VAL A 1 100 ? -0.724 5.477 22.510 1.00 76.88 100 VAL A C 1
ATOM 715 O O . VAL A 1 100 ? 0.137 5.694 21.664 1.00 76.88 100 VAL A O 1
ATOM 718 N N . VAL A 1 101 ? -1.720 4.609 22.304 1.00 76.56 101 VAL A N 1
ATOM 719 C CA . VAL A 1 101 ? -1.881 3.849 21.053 1.00 76.56 101 VAL A CA 1
ATOM 720 C C . VAL A 1 101 ? -2.012 4.797 19.863 1.00 76.56 101 VAL A C 1
ATOM 722 O O . VAL A 1 101 ? -1.283 4.640 18.890 1.00 76.56 101 VAL A O 1
ATOM 725 N N . VAL A 1 102 ? -2.863 5.822 19.949 1.00 76.69 102 VAL A N 1
ATOM 726 C CA . VAL A 1 102 ? -3.024 6.829 18.887 1.00 76.69 102 VAL A CA 1
ATOM 727 C C . VAL A 1 102 ? -1.699 7.536 18.589 1.00 76.69 102 VAL A C 1
ATOM 729 O O . VAL A 1 102 ? -1.325 7.652 17.426 1.00 76.69 102 VAL A O 1
ATOM 732 N N . VAL A 1 103 ? -0.954 7.965 19.612 1.00 78.06 103 VAL A N 1
ATOM 733 C CA . VAL A 1 103 ? 0.351 8.624 19.435 1.00 78.06 103 VAL A CA 1
ATOM 734 C C . VAL A 1 103 ? 1.353 7.692 18.759 1.00 78.06 103 VAL A C 1
ATOM 736 O O . VAL A 1 103 ? 1.994 8.095 17.791 1.00 78.06 103 VAL A O 1
ATOM 739 N N . VAL A 1 104 ? 1.472 6.445 19.221 1.00 75.62 104 VAL A N 1
ATOM 740 C CA . VAL A 1 104 ? 2.370 5.446 18.618 1.00 75.62 104 VAL A CA 1
ATOM 741 C C . VAL A 1 104 ? 2.006 5.225 17.153 1.00 75.62 104 VAL A C 1
ATOM 743 O O . VAL A 1 104 ? 2.882 5.185 16.295 1.00 75.62 104 VAL A O 1
ATOM 746 N N . VAL A 1 105 ? 0.714 5.151 16.847 1.00 75.56 105 VAL A N 1
ATOM 747 C CA . VAL A 1 105 ? 0.225 4.975 15.482 1.00 75.56 105 VAL A CA 1
ATOM 748 C C . VAL A 1 105 ? 0.566 6.177 14.602 1.00 75.56 105 VAL A C 1
ATOM 750 O O . VAL A 1 105 ? 1.076 5.993 13.499 1.00 75.56 105 VAL A O 1
ATOM 753 N N . VAL A 1 106 ? 0.367 7.404 15.090 1.00 76.25 106 VAL A N 1
ATOM 754 C CA . VAL A 1 106 ? 0.781 8.622 14.376 1.00 76.25 106 VAL A CA 1
ATOM 755 C C . VAL A 1 106 ? 2.284 8.602 14.103 1.00 76.25 106 VAL A C 1
ATOM 757 O O . VAL A 1 106 ? 2.700 8.889 12.983 1.00 76.25 106 VAL A O 1
ATOM 760 N N . VAL A 1 107 ? 3.105 8.208 15.082 1.00 76.75 107 VAL A N 1
ATOM 761 C CA . VAL A 1 107 ? 4.557 8.070 14.896 1.00 76.75 107 VAL A CA 1
ATOM 762 C C . VAL A 1 107 ? 4.877 7.040 13.811 1.00 76.75 107 VAL A C 1
ATOM 764 O O . VAL A 1 107 ? 5.685 7.331 12.934 1.00 76.75 107 VAL A O 1
ATOM 767 N N . VAL A 1 108 ? 4.223 5.874 13.813 1.00 74.56 108 VAL A N 1
ATOM 768 C CA . VAL A 1 108 ? 4.405 4.850 12.770 1.00 74.56 108 VAL A CA 1
ATOM 769 C C . VAL A 1 108 ? 4.039 5.402 11.393 1.00 74.56 108 VAL A C 1
ATOM 771 O O . VAL A 1 108 ? 4.822 5.251 10.460 1.00 74.56 108 VAL A O 1
ATOM 774 N N . VAL A 1 109 ? 2.904 6.094 11.262 1.00 75.19 109 VAL A N 1
ATOM 775 C CA . VAL A 1 109 ? 2.485 6.729 10.001 1.00 75.19 109 VAL A CA 1
ATOM 776 C C . VAL A 1 109 ? 3.529 7.738 9.525 1.00 75.19 109 VAL A C 1
ATOM 778 O O . VAL A 1 109 ? 3.936 7.690 8.367 1.00 75.19 109 VAL A O 1
ATOM 781 N N . VAL A 1 110 ? 4.017 8.610 10.411 1.00 77.62 110 VAL A N 1
ATOM 782 C CA . VAL A 1 110 ? 5.063 9.589 10.077 1.00 77.62 110 VAL A CA 1
ATOM 783 C C . VAL A 1 110 ? 6.339 8.889 9.615 1.00 77.62 110 VAL A C 1
ATOM 785 O O . VAL A 1 110 ? 6.897 9.269 8.590 1.00 77.62 110 VAL A O 1
ATOM 788 N N . VAL A 1 111 ? 6.784 7.845 10.319 1.00 73.81 111 VAL A N 1
ATOM 789 C CA . VAL A 1 111 ? 7.969 7.069 9.930 1.00 73.81 111 VAL A CA 1
ATOM 790 C C . VAL A 1 111 ? 7.775 6.445 8.551 1.00 73.81 111 VAL A C 1
ATOM 792 O O . VAL A 1 111 ? 8.650 6.594 7.705 1.00 73.81 111 VAL A O 1
ATOM 795 N N . VAL A 1 112 ? 6.631 5.809 8.284 1.00 74.19 112 VAL A N 1
ATOM 796 C CA . VAL A 1 112 ? 6.337 5.219 6.969 1.00 74.19 112 VAL A CA 1
ATOM 797 C C . VAL A 1 112 ? 6.377 6.289 5.878 1.00 74.19 112 VAL A C 1
ATOM 799 O O . VAL A 1 112 ? 7.048 6.095 4.868 1.00 74.19 112 VAL A O 1
ATOM 802 N N . VAL A 1 113 ? 5.737 7.443 6.089 1.00 75.00 113 VAL A N 1
ATOM 803 C CA . VAL A 1 113 ? 5.763 8.560 5.131 1.00 75.00 113 VAL A CA 1
ATOM 804 C C . VAL A 1 113 ? 7.195 9.036 4.876 1.00 75.00 113 VAL A C 1
ATOM 806 O O . VAL A 1 113 ? 7.583 9.198 3.721 1.00 75.00 113 VAL A O 1
ATOM 809 N N . VAL A 1 114 ? 8.006 9.212 5.923 1.00 74.31 114 VAL A N 1
ATOM 810 C CA . VAL A 1 114 ? 9.415 9.616 5.785 1.00 74.31 114 VAL A CA 1
ATOM 811 C C . VAL A 1 114 ? 10.203 8.581 4.989 1.00 74.31 114 VAL A C 1
ATOM 813 O O . VAL A 1 114 ? 10.893 8.951 4.043 1.00 74.31 114 VAL A O 1
ATOM 816 N N . VAL A 1 115 ? 10.083 7.292 5.319 1.00 74.19 115 VAL A N 1
ATOM 817 C CA . VAL A 1 115 ? 10.774 6.208 4.600 1.00 74.19 115 VAL A CA 1
ATOM 818 C C . VAL A 1 115 ? 10.409 6.241 3.122 1.00 74.19 115 VAL A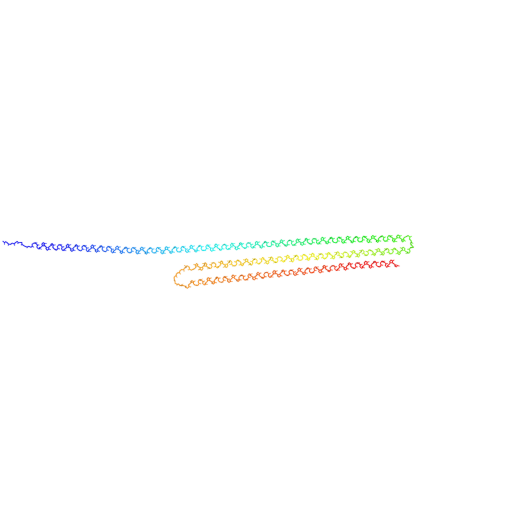 C 1
ATOM 820 O O . VAL A 1 115 ? 11.281 6.140 2.267 1.00 74.19 115 VAL A O 1
ATOM 823 N N . VAL A 1 116 ? 9.138 6.457 2.808 1.00 74.00 116 VAL A N 1
ATOM 824 C CA . VAL A 1 116 ? 8.650 6.520 1.430 1.00 74.00 116 VAL A CA 1
ATOM 825 C C . VAL A 1 116 ? 9.247 7.699 0.700 1.00 74.00 116 VAL A C 1
ATOM 827 O O . VAL A 1 116 ? 9.800 7.504 -0.374 1.00 74.00 116 VAL A O 1
ATOM 830 N N . VAL A 1 117 ? 9.227 8.890 1.298 1.00 74.88 117 VAL A N 1
ATOM 831 C CA . VAL A 1 117 ? 9.884 10.073 0.729 1.00 74.88 117 VAL A CA 1
ATOM 832 C C . VAL A 1 117 ? 11.362 9.789 0.450 1.00 74.88 117 VAL A C 1
ATOM 834 O O . VAL A 1 117 ? 11.833 10.092 -0.644 1.00 74.88 117 VAL A O 1
ATOM 837 N N . VAL A 1 118 ? 12.083 9.149 1.377 1.00 72.81 118 VAL A N 1
ATOM 838 C CA . VAL A 1 118 ? 13.490 8.771 1.165 1.00 72.81 118 VAL A CA 1
ATOM 839 C C . VAL A 1 118 ? 13.632 7.798 -0.007 1.00 72.81 118 VAL A C 1
ATOM 841 O O . VAL A 1 118 ? 14.489 8.009 -0.860 1.00 72.81 118 VAL A O 1
ATOM 844 N N . VAL A 1 119 ? 12.784 6.770 -0.100 1.00 72.56 119 VAL A N 1
ATOM 845 C CA . VAL A 1 119 ? 12.799 5.812 -1.219 1.00 72.56 119 VAL A CA 1
ATOM 846 C C . VAL A 1 119 ? 12.537 6.525 -2.546 1.00 72.56 119 VAL A C 1
ATOM 848 O O . VAL A 1 119 ? 13.271 6.292 -3.504 1.00 72.56 119 VAL A O 1
ATOM 851 N N . VAL A 1 120 ? 11.559 7.436 -2.605 1.00 75.81 120 VAL A N 1
ATOM 852 C CA . VAL A 1 120 ? 11.290 8.243 -3.805 1.00 75.81 120 VAL A CA 1
ATOM 853 C C . VAL A 1 120 ? 12.517 9.067 -4.188 1.00 75.81 120 VAL A C 1
ATOM 855 O O . VAL A 1 120 ? 12.923 9.046 -5.346 1.00 75.81 120 VAL A O 1
ATOM 858 N N . VAL A 1 121 ? 13.145 9.753 -3.228 1.00 74.19 121 VAL A N 1
ATOM 859 C CA . VAL A 1 121 ? 14.353 10.554 -3.477 1.00 74.19 121 VAL A CA 1
ATOM 860 C C . VAL A 1 121 ? 15.491 9.683 -4.009 1.00 74.19 121 VAL A C 1
ATOM 862 O O . VAL A 1 121 ? 16.101 10.038 -5.013 1.00 74.19 121 VAL A O 1
ATOM 865 N N . VAL A 1 122 ? 15.755 8.528 -3.392 1.00 71.44 122 VAL A N 1
ATOM 866 C CA . VAL A 1 122 ? 16.796 7.590 -3.847 1.00 71.44 122 VAL A CA 1
ATOM 867 C C . VAL A 1 122 ? 16.518 7.126 -5.273 1.00 71.44 122 VAL A C 1
ATOM 869 O O . VAL A 1 122 ? 17.411 7.151 -6.115 1.00 71.44 122 VAL A O 1
ATOM 872 N N . VAL A 1 123 ? 15.277 6.748 -5.566 1.00 73.44 123 VAL A N 1
ATOM 873 C CA . VAL A 1 123 ? 14.859 6.300 -6.895 1.00 73.44 123 VAL A CA 1
ATOM 874 C C . VAL A 1 123 ? 15.041 7.410 -7.940 1.00 73.44 123 VAL A C 1
ATOM 876 O O . VAL A 1 123 ? 15.583 7.153 -9.014 1.00 73.44 123 VAL A O 1
ATOM 879 N N . VAL A 1 124 ? 14.677 8.655 -7.618 1.00 73.62 124 VAL A N 1
ATOM 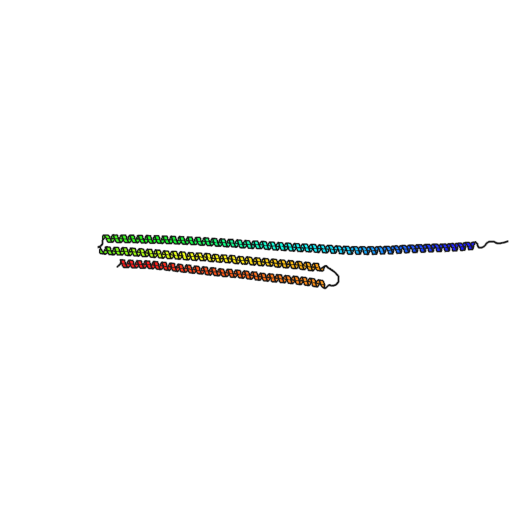880 C CA . VAL A 1 124 ? 14.913 9.820 -8.488 1.00 73.62 124 VAL A CA 1
ATOM 881 C C . VAL A 1 124 ? 16.409 10.036 -8.726 1.00 73.62 124 VAL A C 1
ATOM 883 O O . VAL A 1 124 ? 16.818 10.219 -9.870 1.00 73.62 124 VAL A O 1
ATOM 886 N N . VAL A 1 125 ? 17.239 9.971 -7.680 1.00 74.19 125 VAL A N 1
ATOM 887 C CA . VAL A 1 125 ? 18.701 10.108 -7.807 1.00 74.19 125 VAL A CA 1
ATOM 888 C C . VAL A 1 125 ? 19.273 9.020 -8.713 1.00 74.19 125 VAL A C 1
ATOM 890 O O . VAL A 1 125 ? 20.056 9.330 -9.607 1.00 74.19 125 VAL A O 1
ATOM 893 N N . VAL A 1 126 ? 18.856 7.763 -8.536 1.00 72.12 126 VAL A N 1
ATOM 894 C CA . VAL A 1 126 ? 19.285 6.649 -9.394 1.00 72.12 126 VAL A CA 1
ATOM 895 C C . VAL A 1 126 ? 18.913 6.920 -10.848 1.00 72.12 126 VAL A C 1
ATOM 897 O O . VAL A 1 126 ? 19.768 6.780 -11.715 1.00 72.12 126 VAL A O 1
ATOM 900 N N . VAL A 1 127 ? 17.690 7.379 -11.131 1.00 73.50 127 VAL A N 1
ATOM 901 C CA . VAL A 1 127 ? 17.298 7.746 -12.501 1.00 73.50 127 VAL A CA 1
ATOM 902 C C . VAL A 1 127 ? 18.181 8.836 -13.066 1.00 73.50 127 VAL A C 1
ATOM 904 O O . VAL A 1 127 ? 18.688 8.674 -14.170 1.00 73.50 127 VAL A O 1
ATOM 907 N N . VAL A 1 128 ? 18.401 9.920 -12.323 1.00 72.38 128 VAL A N 1
ATOM 908 C CA . VAL A 1 128 ? 19.260 11.017 -12.780 1.00 72.38 128 VAL A CA 1
ATOM 909 C C . VAL A 1 128 ? 20.656 10.496 -13.119 1.00 72.38 128 VAL A C 1
ATOM 911 O O . VAL A 1 128 ? 21.174 10.808 -14.187 1.00 72.38 128 VAL A O 1
ATOM 914 N N . VAL A 1 129 ? 21.239 9.644 -12.271 1.00 71.62 129 VAL A N 1
ATOM 915 C CA . VAL A 1 129 ? 22.546 9.023 -12.533 1.00 71.62 129 VAL A CA 1
ATOM 916 C C . VAL A 1 129 ? 22.514 8.165 -13.798 1.00 71.62 129 VAL A C 1
ATOM 918 O O . VAL A 1 129 ? 23.401 8.297 -14.636 1.00 71.62 129 VAL A O 1
ATOM 921 N N . VAL A 1 130 ? 21.492 7.323 -13.976 1.00 73.94 130 VAL A N 1
ATOM 922 C CA . VAL A 1 130 ? 21.351 6.474 -15.171 1.00 73.94 130 VAL A CA 1
ATOM 923 C C . VAL A 1 130 ? 21.246 7.336 -16.429 1.00 73.94 130 VAL A C 1
ATOM 925 O O . VAL A 1 130 ? 21.938 7.067 -17.406 1.00 73.94 130 VAL A O 1
ATOM 928 N N . VAL A 1 131 ? 20.450 8.407 -16.399 1.00 73.75 131 VAL A N 1
ATOM 929 C CA . VAL A 1 131 ? 20.332 9.353 -17.517 1.00 73.75 131 VAL A CA 1
ATOM 930 C C . VAL A 1 131 ? 21.675 10.006 -17.830 1.00 73.75 131 VAL A C 1
ATOM 932 O O . VAL A 1 131 ? 22.069 10.044 -18.992 1.00 73.75 131 VAL A O 1
ATOM 935 N N . VAL A 1 132 ? 22.410 10.465 -16.815 1.00 72.06 132 VAL A N 1
ATOM 936 C CA . VAL A 1 132 ? 23.741 11.064 -16.998 1.00 72.06 132 VAL A CA 1
ATOM 937 C C . VAL A 1 132 ? 24.716 10.068 -17.629 1.00 72.06 132 VAL A C 1
ATOM 939 O O . VAL A 1 132 ? 25.378 10.409 -18.606 1.00 72.06 132 VAL A O 1
ATOM 942 N N . VAL A 1 133 ? 24.781 8.831 -17.128 1.00 70.00 133 VAL A N 1
ATOM 943 C CA . VAL A 1 133 ? 25.646 7.777 -17.689 1.00 70.00 133 VAL A CA 1
ATOM 944 C C . VAL A 1 133 ? 25.294 7.507 -19.148 1.00 70.00 133 VAL A C 1
ATOM 946 O O . VAL A 1 133 ? 26.177 7.431 -19.996 1.00 70.00 133 VAL A O 1
ATOM 949 N N . VAL A 1 134 ? 24.005 7.403 -19.454 1.00 72.38 134 VAL A N 1
ATOM 950 C CA . VAL A 1 134 ? 23.520 7.144 -20.808 1.00 72.38 134 VAL A CA 1
ATOM 951 C C . VAL A 1 134 ? 23.870 8.294 -21.763 1.00 72.38 134 VAL A C 1
ATOM 953 O O . VAL A 1 134 ? 24.328 8.041 -22.877 1.00 72.38 134 VAL A O 1
ATOM 956 N N . VAL A 1 135 ? 23.740 9.548 -21.320 1.00 73.69 135 VAL A N 1
ATOM 957 C CA . VAL A 1 135 ? 24.178 10.726 -22.087 1.00 73.69 135 VAL A CA 1
ATOM 958 C C . VAL A 1 135 ? 25.686 10.685 -22.338 1.00 73.69 135 VAL A C 1
ATOM 960 O O . VAL A 1 135 ? 26.108 10.899 -23.471 1.00 73.69 135 VAL A O 1
ATOM 963 N N . ILE A 1 136 ? 26.496 10.360 -21.325 1.00 69.75 136 ILE A N 1
ATOM 964 C CA . ILE A 1 136 ? 27.955 10.231 -21.475 1.00 69.75 136 ILE A CA 1
ATOM 965 C C . ILE A 1 136 ? 28.297 9.162 -22.520 1.00 69.75 136 ILE A C 1
ATOM 967 O O . ILE A 1 136 ? 29.102 9.420 -23.410 1.00 69.75 136 ILE A O 1
ATOM 971 N N . VAL A 1 137 ? 27.664 7.986 -22.456 1.00 70.31 137 VAL A N 1
ATOM 972 C CA . VAL A 1 137 ? 27.893 6.904 -23.428 1.00 70.31 137 VAL A CA 1
ATOM 973 C C . VAL A 1 137 ? 27.557 7.359 -24.847 1.00 70.31 137 VAL A C 1
ATOM 975 O O . VAL A 1 137 ? 28.335 7.096 -25.760 1.00 70.31 137 VAL A O 1
ATOM 978 N N . VAL A 1 138 ? 26.450 8.082 -25.046 1.00 73.25 138 VAL A N 1
ATOM 979 C CA . VAL A 1 138 ? 26.102 8.636 -26.365 1.00 73.25 138 VAL A CA 1
ATOM 980 C C . VAL A 1 138 ? 27.161 9.593 -26.864 1.00 73.25 138 VAL A C 1
ATOM 982 O O . VAL A 1 138 ? 27.597 9.443 -28.000 1.00 73.25 138 VAL A O 1
ATOM 985 N N . VAL A 1 139 ? 27.585 10.547 -26.034 1.00 73.56 139 VAL A N 1
ATOM 986 C CA . VAL A 1 139 ? 28.609 11.527 -26.415 1.00 73.56 139 VAL A CA 1
ATOM 987 C C . VAL A 1 139 ? 29.887 10.816 -26.857 1.00 73.56 139 VAL A C 1
ATOM 989 O O . VAL A 1 139 ? 30.389 11.105 -27.938 1.00 73.56 139 VAL A O 1
ATOM 992 N N . VAL A 1 140 ? 30.346 9.819 -26.093 1.00 70.44 140 VAL A N 1
ATOM 993 C CA . VAL A 1 140 ? 31.537 9.026 -26.438 1.00 70.44 140 VAL A CA 1
ATOM 994 C C . VAL A 1 140 ? 31.347 8.266 -27.753 1.00 70.44 140 VAL A C 1
ATOM 996 O O . VAL A 1 140 ? 32.239 8.269 -28.597 1.00 70.44 140 VAL A O 1
ATOM 999 N N . VAL A 1 141 ? 30.190 7.629 -27.969 1.00 71.31 141 VAL A N 1
ATOM 1000 C CA . VAL A 1 141 ? 29.905 6.919 -29.228 1.00 71.31 141 VAL A CA 1
ATOM 1001 C C . VAL A 1 141 ? 29.905 7.888 -30.411 1.00 71.31 141 VAL A C 1
ATOM 1003 O O . VAL A 1 141 ? 30.500 7.579 -31.440 1.00 71.31 141 VAL A O 1
ATOM 1006 N N . VAL A 1 142 ? 29.287 9.064 -30.268 1.00 72.56 142 VAL A N 1
ATOM 1007 C CA . VAL A 1 142 ? 29.285 10.102 -31.307 1.00 72.56 142 VAL A CA 1
ATOM 1008 C C . VAL A 1 142 ? 30.708 10.557 -31.620 1.00 72.56 142 VAL A C 1
ATOM 1010 O O . VAL A 1 142 ? 31.078 10.590 -32.790 1.00 72.56 142 VAL A O 1
ATOM 1013 N N . GLU A 1 143 ? 31.520 10.860 -30.606 1.00 72.75 143 GLU A N 1
ATOM 1014 C CA . GLU A 1 143 ? 32.916 11.269 -30.800 1.00 72.75 143 GLU A CA 1
ATOM 1015 C C . GLU A 1 143 ? 33.729 10.201 -31.534 1.00 72.75 143 GLU A C 1
ATOM 1017 O O . GLU A 1 143 ? 34.392 10.513 -32.522 1.00 72.75 143 GLU A O 1
ATOM 1022 N N . VAL A 1 144 ? 33.645 8.936 -31.108 1.00 69.31 144 VAL A N 1
ATOM 1023 C CA . VAL A 1 144 ? 34.357 7.827 -31.764 1.00 69.31 144 VAL A CA 1
ATOM 1024 C C . VAL A 1 144 ? 33.936 7.706 -33.226 1.00 69.31 144 VAL A C 1
ATOM 1026 O O . VAL A 1 144 ? 34.788 7.581 -34.102 1.00 69.31 144 VAL A O 1
ATOM 1029 N N . VAL A 1 145 ? 32.636 7.786 -33.509 1.00 70.50 145 VAL A N 1
ATOM 1030 C CA . VAL A 1 145 ? 32.113 7.711 -34.876 1.00 70.50 145 VAL A CA 1
ATOM 1031 C C . VAL A 1 145 ? 32.619 8.878 -35.731 1.00 70.50 145 VAL A C 1
ATOM 1033 O O . VAL A 1 145 ? 33.065 8.654 -36.855 1.00 70.50 145 VAL A O 1
ATOM 1036 N N . VAL A 1 146 ? 32.622 10.105 -35.202 1.00 72.25 146 VAL A N 1
ATOM 1037 C CA . VAL A 1 146 ? 33.167 11.281 -35.901 1.00 72.25 146 VAL A CA 1
ATOM 1038 C C . VAL A 1 146 ? 34.655 11.099 -36.197 1.00 72.25 146 VAL A C 1
ATOM 1040 O O . VAL A 1 146 ? 35.076 11.333 -37.328 1.00 72.25 146 VAL A O 1
ATOM 1043 N N . VAL A 1 147 ? 35.446 10.633 -35.226 1.00 71.69 147 VAL A N 1
ATOM 1044 C CA . VAL A 1 147 ? 36.883 10.375 -35.421 1.00 71.69 147 VAL A CA 1
ATOM 1045 C C . VAL A 1 147 ? 37.108 9.327 -36.509 1.00 71.69 147 VAL A C 1
ATOM 1047 O O . VAL A 1 147 ? 37.924 9.551 -37.399 1.00 71.69 147 VAL A O 1
ATOM 1050 N N . VAL A 1 148 ? 36.366 8.216 -36.486 1.00 71.94 148 VAL A N 1
ATOM 1051 C CA . VAL A 1 148 ? 36.468 7.167 -37.512 1.00 71.94 148 VAL A CA 1
ATOM 1052 C C . VAL A 1 148 ? 36.157 7.727 -38.899 1.00 71.94 148 VAL A C 1
ATOM 1054 O O . VAL A 1 148 ? 36.906 7.458 -39.833 1.00 71.94 148 VAL A O 1
ATOM 1057 N N . VAL A 1 149 ? 35.111 8.547 -39.041 1.00 72.62 149 VAL A N 1
ATOM 1058 C CA . VAL A 1 149 ? 34.791 9.187 -40.328 1.00 72.62 149 VAL A CA 1
ATOM 1059 C C . VAL A 1 149 ? 35.910 10.090 -40.796 1.00 72.62 149 VAL A C 1
ATOM 1061 O O . VAL A 1 149 ? 36.319 9.983 -41.945 1.00 72.62 149 VAL A O 1
ATOM 1064 N N . VAL A 1 150 ? 36.425 10.957 -39.924 1.00 74.44 150 VAL A N 1
ATOM 1065 C CA . VAL A 1 150 ? 37.522 11.860 -40.286 1.00 74.44 150 VAL A CA 1
ATOM 1066 C C . VAL A 1 150 ? 38.734 11.060 -40.761 1.00 74.44 150 VAL A C 1
ATOM 1068 O O . VAL A 1 150 ? 39.296 11.390 -41.799 1.00 74.44 150 VAL A O 1
ATOM 1071 N N . VAL A 1 151 ? 39.096 9.979 -40.065 1.00 72.56 151 VAL A N 1
ATOM 1072 C CA . VAL A 1 151 ? 40.209 9.106 -40.468 1.00 72.56 151 VAL A CA 1
ATOM 1073 C C . VAL A 1 151 ? 39.949 8.459 -41.829 1.00 72.56 151 VAL A C 1
ATOM 1075 O O . VAL A 1 151 ? 40.817 8.522 -42.691 1.00 72.56 151 VAL A O 1
ATOM 1078 N N . VAL A 1 152 ? 38.761 7.888 -42.055 1.00 72.81 152 VAL A N 1
ATOM 1079 C CA . VAL A 1 152 ? 38.403 7.274 -43.348 1.00 72.81 152 VAL A CA 1
ATOM 1080 C C . VAL A 1 152 ? 38.475 8.300 -44.477 1.00 72.81 152 VAL A C 1
ATOM 1082 O O . VAL A 1 152 ? 39.049 8.015 -45.521 1.00 72.81 152 VAL A O 1
ATOM 1085 N N . VAL A 1 153 ? 37.946 9.507 -44.265 1.00 74.81 153 VAL A N 1
ATOM 1086 C CA . VAL A 1 153 ? 37.987 10.579 -45.267 1.00 74.81 153 VAL A CA 1
ATOM 1087 C C . VAL A 1 153 ? 39.422 10.994 -45.573 1.00 74.81 153 VAL A C 1
ATOM 1089 O O . VAL A 1 153 ? 39.764 11.127 -46.742 1.00 74.81 153 VAL A O 1
ATOM 1092 N N . VAL A 1 154 ? 40.269 11.165 -44.555 1.00 75.81 154 VAL A N 1
ATOM 1093 C CA . VAL A 1 154 ? 41.683 11.515 -44.757 1.00 75.81 154 VAL A CA 1
ATOM 1094 C C . VAL A 1 154 ? 42.401 10.435 -45.565 1.00 75.81 154 VAL A C 1
ATOM 1096 O O . VAL A 1 154 ? 43.039 10.771 -46.555 1.00 75.81 154 VAL A O 1
ATOM 1099 N N . VAL A 1 155 ? 42.242 9.158 -45.204 1.00 74.44 155 VAL A N 1
ATOM 1100 C CA . VAL A 1 155 ? 42.879 8.035 -45.917 1.00 74.44 155 VAL A CA 1
ATOM 1101 C C . VAL A 1 155 ? 42.432 7.982 -47.379 1.00 74.44 155 VAL A C 1
ATOM 1103 O O . VAL A 1 155 ? 43.269 7.897 -48.272 1.00 74.44 155 VAL A O 1
ATOM 1106 N N . VAL A 1 156 ? 41.126 8.102 -47.640 1.00 75.00 156 VAL A N 1
ATOM 1107 C CA . VAL A 1 156 ? 40.585 8.093 -49.010 1.00 75.00 156 VAL A CA 1
ATOM 1108 C C . VAL A 1 156 ? 41.122 9.274 -49.824 1.00 75.00 156 VAL A C 1
ATOM 1110 O O . VAL A 1 156 ? 41.499 9.104 -50.979 1.00 75.00 156 VAL A O 1
ATOM 1113 N N . VAL A 1 157 ? 41.190 10.472 -49.235 1.00 76.06 157 VAL A N 1
ATOM 1114 C CA . VAL A 1 157 ? 41.739 11.656 -49.914 1.00 76.06 157 VAL A CA 1
ATOM 1115 C C . VAL A 1 157 ? 43.227 11.471 -50.219 1.00 76.06 157 VAL A C 1
ATOM 1117 O O . VAL A 1 157 ? 43.654 11.783 -51.328 1.00 76.06 157 VAL A O 1
ATOM 1120 N N . GLU A 1 158 ? 44.015 10.949 -49.276 1.00 76.12 158 GLU A N 1
ATOM 1121 C CA . GLU A 1 158 ? 45.446 10.699 -49.480 1.00 76.12 158 GLU A CA 1
ATOM 1122 C C . GLU A 1 158 ? 45.698 9.700 -50.615 1.00 76.12 158 GLU A C 1
ATOM 1124 O O . GLU A 1 158 ? 46.499 9.989 -51.506 1.00 76.12 158 GLU A O 1
ATOM 1129 N N . GLU A 1 159 ? 44.995 8.564 -50.636 1.00 74.50 159 GLU A N 1
ATOM 1130 C CA . GLU A 1 159 ? 45.142 7.563 -51.702 1.00 74.50 159 GLU A CA 1
ATOM 1131 C C . GLU A 1 159 ? 44.796 8.141 -53.078 1.00 74.50 159 GLU A C 1
ATOM 1133 O O . GLU A 1 159 ? 45.522 7.927 -54.050 1.00 74.50 159 GLU A O 1
ATOM 1138 N N . VAL A 1 160 ? 43.733 8.939 -53.160 1.00 72.88 160 VAL A N 1
ATOM 1139 C CA . VAL A 1 160 ? 43.287 9.558 -54.414 1.00 72.88 160 VAL A CA 1
ATOM 1140 C C . VAL A 1 160 ? 44.295 10.583 -54.911 1.00 72.88 160 VAL A C 1
ATOM 1142 O O . VAL A 1 160 ? 44.634 10.574 -56.092 1.00 72.88 160 VAL A O 1
ATOM 1145 N N . VAL A 1 161 ? 44.838 11.424 -54.026 1.00 74.62 161 VAL A N 1
ATOM 1146 C CA . VAL A 1 161 ? 45.890 12.383 -54.394 1.00 74.62 161 VAL A CA 1
ATOM 1147 C C . VAL A 1 161 ? 47.122 11.653 -54.928 1.00 74.62 161 VAL A C 1
ATOM 1149 O O . VAL A 1 161 ? 47.667 12.063 -55.952 1.00 74.62 161 VAL A O 1
ATOM 1152 N N . VAL A 1 162 ? 47.543 10.555 -54.291 1.00 76.44 162 VAL A N 1
ATOM 1153 C CA . VAL A 1 162 ? 48.684 9.753 -54.765 1.00 76.44 162 VAL A CA 1
ATOM 1154 C C . VAL A 1 162 ? 48.412 9.180 -56.156 1.00 76.44 162 VAL A C 1
ATOM 1156 O O . VAL A 1 162 ? 49.257 9.324 -57.040 1.00 76.44 162 VAL A O 1
ATOM 1159 N N . VAL A 1 163 ? 47.236 8.584 -56.383 1.00 72.81 163 VAL A N 1
ATOM 1160 C CA . VAL A 1 163 ? 46.853 8.044 -57.700 1.00 72.81 163 VAL A CA 1
ATOM 1161 C C . VAL A 1 163 ? 46.864 9.142 -58.762 1.00 72.81 163 VAL A C 1
ATOM 1163 O O . VAL A 1 163 ? 47.453 8.956 -59.825 1.00 72.81 163 VAL A O 1
ATOM 1166 N N . VAL A 1 164 ? 46.282 10.307 -58.468 1.00 71.88 164 VAL A N 1
ATOM 1167 C CA . VAL A 1 164 ? 46.250 11.445 -59.395 1.00 71.88 164 VAL A CA 1
ATOM 1168 C C . VAL A 1 164 ? 47.657 11.923 -59.742 1.00 71.88 164 VAL A C 1
ATOM 1170 O O . VAL A 1 164 ? 47.957 12.113 -60.918 1.00 71.88 164 VAL A O 1
ATOM 1173 N N . VAL A 1 165 ? 48.536 12.087 -58.751 1.00 75.88 165 VAL A N 1
ATOM 1174 C CA . VAL A 1 165 ? 49.917 12.534 -58.985 1.00 75.88 165 VAL A CA 1
ATOM 1175 C C . VAL A 1 165 ? 50.669 11.544 -59.873 1.00 75.88 165 VAL A C 1
ATOM 1177 O O . VAL A 1 165 ? 51.289 11.966 -60.848 1.00 75.88 165 VAL A O 1
ATOM 1180 N N . VAL A 1 166 ? 50.571 10.242 -59.587 1.00 75.06 166 VAL A N 1
ATOM 1181 C CA . VAL A 1 166 ? 51.227 9.193 -60.385 1.00 75.06 166 VAL A CA 1
ATOM 1182 C C . VAL A 1 166 ? 50.709 9.193 -61.825 1.00 75.06 166 VAL A C 1
ATOM 1184 O O . VAL A 1 166 ? 51.500 9.145 -62.763 1.00 75.06 166 VAL A O 1
ATOM 1187 N N . VAL A 1 167 ? 49.392 9.292 -62.017 1.00 70.19 167 VAL A N 1
ATOM 1188 C CA . VAL A 1 167 ? 48.776 9.333 -63.351 1.00 70.19 167 VAL A CA 1
ATOM 1189 C C . VAL A 1 167 ? 49.231 10.568 -64.133 1.00 70.19 167 VAL A C 1
ATOM 1191 O O . VAL A 1 167 ? 49.599 10.452 -65.301 1.00 70.19 167 VAL A O 1
ATOM 1194 N N . VAL A 1 168 ? 49.258 11.744 -63.499 1.00 72.69 168 VAL A N 1
ATOM 1195 C CA . VAL A 1 168 ? 49.734 12.983 -64.134 1.00 72.69 168 VAL A CA 1
ATOM 1196 C C . VAL A 1 168 ? 51.206 12.863 -64.523 1.00 72.69 168 VAL A C 1
ATOM 1198 O O . VAL A 1 168 ? 51.565 13.226 -65.641 1.00 72.69 168 VAL A O 1
ATOM 1201 N N . GLU A 1 169 ? 52.058 12.340 -63.640 1.00 76.12 169 GLU A N 1
ATOM 1202 C CA . GLU A 1 169 ? 53.492 12.200 -63.908 1.00 76.12 169 GLU A CA 1
ATOM 1203 C C . GLU A 1 169 ? 53.762 11.278 -65.103 1.00 76.12 169 GLU A C 1
ATOM 1205 O O . GLU A 1 169 ? 54.493 11.662 -66.013 1.00 76.12 169 GLU A O 1
ATOM 1210 N N . VAL A 1 170 ? 53.115 10.109 -65.160 1.00 69.88 170 VAL A N 1
ATOM 1211 C CA . VAL A 1 170 ? 53.255 9.170 -66.288 1.00 69.88 170 VAL A CA 1
ATOM 1212 C C . VAL A 1 170 ? 52.827 9.821 -67.608 1.00 69.88 170 VAL A C 1
ATOM 1214 O O . VAL A 1 170 ? 53.490 9.678 -68.633 1.00 69.88 170 VAL A O 1
ATOM 1217 N N . VAL A 1 171 ? 51.741 10.591 -67.588 1.00 67.69 171 VAL A N 1
ATOM 1218 C CA . VAL A 1 171 ? 51.139 11.146 -68.807 1.00 67.69 171 VAL A CA 1
ATOM 1219 C C . VAL A 1 171 ? 51.912 12.345 -69.348 1.00 67.69 171 VAL A C 1
ATOM 1221 O O . VAL A 1 171 ? 52.033 12.504 -70.562 1.00 67.69 171 VAL A O 1
ATOM 1224 N N . VAL A 1 172 ? 52.486 13.172 -68.473 1.00 69.94 172 VAL A N 1
ATOM 1225 C CA . VAL A 1 172 ? 53.303 14.324 -68.886 1.00 69.94 172 VAL A CA 1
ATOM 1226 C C . VAL A 1 172 ? 54.606 13.884 -69.568 1.00 69.94 172 VAL A C 1
ATOM 1228 O O . VAL A 1 172 ? 55.153 14.634 -70.377 1.00 69.94 172 VAL A O 1
ATOM 1231 N N . VAL A 1 173 ? 55.106 12.683 -69.269 1.00 71.06 173 VAL A N 1
ATOM 1232 C CA . VAL A 1 173 ? 56.407 12.214 -69.765 1.00 71.06 173 VAL A CA 1
ATOM 1233 C C . VAL A 1 173 ? 56.308 11.512 -71.126 1.00 71.06 173 VAL A C 1
ATOM 1235 O O . VAL A 1 173 ? 57.279 11.558 -71.883 1.00 71.06 173 VAL A O 1
ATOM 1238 N N . GLU A 1 174 ? 55.167 10.910 -71.483 1.00 60.38 174 GLU A N 1
ATOM 1239 C CA . GLU A 1 174 ? 55.130 9.949 -72.601 1.00 60.38 174 GLU A CA 1
ATOM 1240 C C . GLU A 1 174 ? 54.089 10.197 -73.708 1.00 60.38 174 GLU A C 1
ATOM 1242 O O . GLU A 1 174 ? 54.147 9.490 -74.714 1.00 60.38 174 GLU A O 1
ATOM 1247 N N . VAL A 1 175 ? 53.165 11.169 -73.606 1.00 54.03 175 VAL A N 1
ATOM 1248 C CA . VAL A 1 175 ? 51.969 11.145 -74.482 1.00 54.03 175 VAL A CA 1
ATOM 1249 C C . VAL A 1 175 ? 51.613 12.442 -75.218 1.00 54.03 175 VAL A C 1
ATOM 1251 O O . VAL A 1 175 ? 51.817 13.557 -74.743 1.00 54.03 175 VAL A O 1
ATOM 1254 N N . GLU A 1 176 ? 51.062 12.270 -76.425 1.00 67.88 176 GLU A N 1
ATOM 1255 C CA . GLU A 1 176 ? 50.543 13.322 -77.302 1.00 67.88 176 GLU A CA 1
ATOM 1256 C C . GLU A 1 176 ? 49.376 14.091 -76.645 1.00 67.88 176 GLU A C 1
ATOM 1258 O O . GLU A 1 176 ? 48.647 13.562 -75.805 1.00 67.88 176 GLU A O 1
ATOM 1263 N N . VAL A 1 177 ? 49.181 15.356 -77.041 1.00 71.25 177 VAL A N 1
ATOM 1264 C CA . VAL A 1 177 ? 48.248 16.323 -76.412 1.00 71.25 177 VAL A CA 1
ATOM 1265 C C . VAL A 1 177 ? 46.814 15.785 -76.254 1.00 71.25 177 VAL A C 1
ATOM 1267 O O . VAL A 1 177 ? 46.124 16.152 -75.304 1.00 71.25 177 VAL A O 1
ATOM 1270 N N . GLU A 1 178 ? 46.363 14.902 -77.147 1.00 72.75 178 GLU A N 1
ATOM 1271 C CA . GLU A 1 178 ? 45.027 14.295 -77.082 1.00 72.75 178 GLU A CA 1
ATOM 1272 C C . GLU A 1 178 ? 44.867 13.353 -75.878 1.00 72.75 178 GLU A C 1
ATOM 1274 O O . GLU A 1 178 ? 43.840 13.398 -75.201 1.00 72.75 178 GLU A O 1
ATOM 1279 N N . VAL A 1 179 ? 45.897 12.574 -75.533 1.00 71.44 179 VAL A N 1
ATOM 1280 C CA . VAL A 1 179 ? 45.850 11.656 -74.382 1.00 71.44 179 VAL A CA 1
ATOM 1281 C C . VAL A 1 179 ? 45.980 12.416 -73.063 1.00 71.44 179 VAL A C 1
ATOM 1283 O O . VAL A 1 179 ? 45.332 12.061 -72.079 1.00 71.44 179 VAL A O 1
ATOM 1286 N N . ALA A 1 180 ? 46.729 13.523 -73.048 1.00 69.50 180 ALA A N 1
ATOM 1287 C CA . ALA A 1 180 ? 46.806 14.398 -71.880 1.00 69.50 180 ALA A CA 1
ATOM 1288 C C . ALA A 1 180 ? 45.429 14.970 -71.490 1.00 69.50 180 ALA A C 1
ATOM 1290 O O . ALA A 1 180 ? 45.112 15.064 -70.305 1.00 69.50 180 ALA A O 1
ATOM 1291 N N . LEU A 1 181 ? 44.583 15.307 -72.470 1.00 73.25 181 LEU A N 1
ATOM 1292 C CA . LEU A 1 181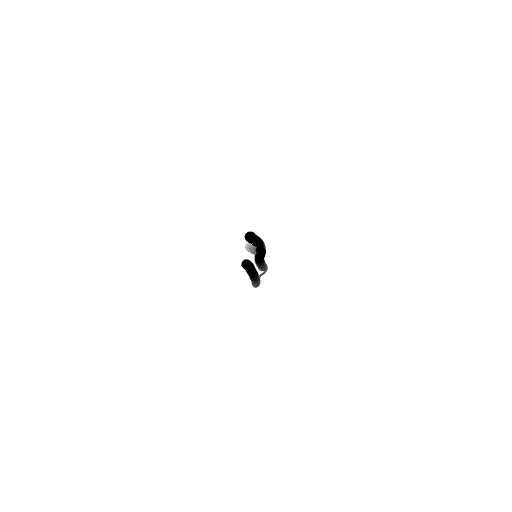 ? 43.234 15.813 -72.205 1.00 73.25 181 LEU A CA 1
ATOM 1293 C C . LEU A 1 181 ? 42.330 14.719 -71.620 1.00 73.25 181 LEU A C 1
ATOM 1295 O O . LEU A 1 181 ? 41.644 14.975 -70.631 1.00 73.25 181 LEU A O 1
ATOM 1299 N N . VAL A 1 182 ? 42.374 13.500 -72.170 1.00 74.75 182 VAL A N 1
ATOM 1300 C CA . VAL A 1 182 ? 41.624 12.345 -71.637 1.00 74.75 182 VAL A CA 1
ATOM 1301 C C . VAL A 1 182 ? 42.008 12.078 -70.185 1.00 74.75 182 VAL A C 1
ATOM 1303 O O . VAL A 1 182 ? 41.140 11.942 -69.330 1.00 74.75 182 VAL A O 1
ATOM 1306 N N . VAL A 1 183 ? 43.302 12.100 -69.876 1.00 72.19 183 VAL A N 1
ATOM 1307 C CA . VAL A 1 183 ? 43.811 11.875 -68.519 1.00 72.19 183 VAL A CA 1
ATOM 1308 C C . VAL A 1 183 ? 43.330 12.946 -67.547 1.00 72.19 183 VAL A C 1
ATOM 1310 O O . VAL A 1 183 ? 42.895 12.615 -66.448 1.00 72.19 183 VAL A O 1
ATOM 1313 N N . VAL A 1 184 ? 43.366 14.224 -67.936 1.00 74.31 184 VAL A N 1
ATOM 1314 C CA . VAL A 1 184 ? 42.842 15.308 -67.092 1.00 74.31 184 VAL A CA 1
ATOM 1315 C C . VAL A 1 184 ? 41.352 15.108 -66.822 1.00 74.31 184 VAL A C 1
ATOM 1317 O O . VAL A 1 184 ? 40.913 15.275 -65.687 1.00 74.31 184 VAL A O 1
ATOM 1320 N N . VAL A 1 185 ? 40.574 14.710 -67.832 1.00 73.25 185 VAL A N 1
ATOM 1321 C CA . VAL A 1 185 ? 39.147 14.411 -67.652 1.00 73.25 185 VAL A CA 1
ATOM 1322 C C . VAL A 1 185 ? 38.954 13.239 -66.690 1.00 73.25 185 VAL A C 1
ATOM 1324 O O . VAL A 1 185 ? 38.152 13.358 -65.769 1.00 73.25 185 VAL A O 1
ATOM 1327 N N . VAL A 1 186 ? 39.713 12.150 -66.840 1.00 76.06 186 VAL A N 1
ATOM 1328 C CA . VAL A 1 186 ? 39.649 10.984 -65.942 1.00 76.06 186 VAL A CA 1
ATOM 1329 C C . VAL A 1 186 ? 39.993 11.378 -64.507 1.00 76.06 186 VAL A C 1
ATOM 1331 O O . VAL A 1 186 ? 39.248 11.041 -63.593 1.00 76.06 186 VAL A O 1
ATOM 1334 N N . VAL A 1 187 ? 41.061 12.152 -64.298 1.00 75.44 187 VAL A N 1
ATOM 1335 C CA . VAL A 1 187 ? 41.455 12.663 -62.975 1.00 75.44 187 VAL A CA 1
ATOM 1336 C C . VAL A 1 187 ? 40.330 13.478 -62.338 1.00 75.44 187 VAL A C 1
ATOM 1338 O O . VAL A 1 187 ? 39.974 13.228 -61.189 1.00 75.44 187 VAL A O 1
ATOM 1341 N N . VAL A 1 188 ? 39.730 14.409 -63.086 1.00 74.50 188 VAL A N 1
ATOM 1342 C CA . VAL A 1 188 ? 38.615 15.229 -62.588 1.00 74.50 188 VAL A CA 1
ATOM 1343 C C . VAL A 1 188 ? 37.400 14.361 -62.258 1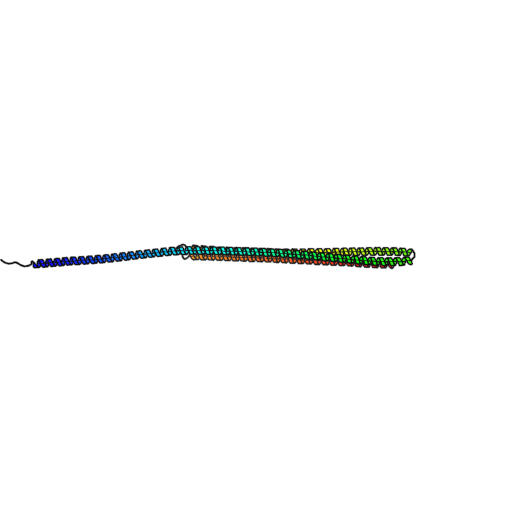.00 74.50 188 VAL A C 1
ATOM 1345 O O . VAL A 1 188 ? 36.755 14.574 -61.235 1.00 74.50 188 VAL A O 1
ATOM 1348 N N . VAL A 1 189 ? 37.083 13.364 -63.089 1.00 75.31 189 VAL A N 1
ATOM 1349 C CA . VAL A 1 189 ? 35.977 12.433 -62.824 1.00 75.31 189 VAL A CA 1
ATOM 1350 C C . VAL A 1 189 ? 36.241 11.630 -61.551 1.00 75.31 189 VAL A C 1
ATOM 1352 O O . VAL A 1 189 ? 35.358 11.563 -60.700 1.00 75.31 189 VAL A O 1
ATOM 1355 N N . VAL A 1 190 ? 37.447 11.082 -61.375 1.00 75.75 190 VAL A N 1
ATOM 1356 C CA . VAL A 1 190 ? 37.837 10.347 -60.161 1.00 75.75 190 VAL A CA 1
ATOM 1357 C C . VAL A 1 190 ? 37.741 11.246 -58.929 1.00 75.75 190 VAL A C 1
ATOM 1359 O O . VAL A 1 190 ? 37.154 10.841 -57.928 1.00 75.75 190 VAL A O 1
ATOM 1362 N N . GLU A 1 191 ? 38.237 12.482 -59.000 1.00 75.75 191 GLU A N 1
ATOM 1363 C CA . GLU A 1 191 ? 38.153 13.441 -57.894 1.00 75.75 191 GLU A CA 1
ATOM 1364 C C . GLU A 1 191 ? 36.694 13.738 -57.515 1.00 75.75 191 GLU A C 1
ATOM 1366 O O . GLU A 1 191 ? 36.320 13.654 -56.343 1.00 75.75 191 GLU A O 1
ATOM 1371 N N . VAL A 1 192 ? 35.833 14.010 -58.502 1.00 72.12 192 VAL A N 1
ATOM 1372 C CA . VAL A 1 192 ? 34.399 14.243 -58.273 1.00 72.12 192 VAL A CA 1
ATOM 1373 C C . VAL A 1 192 ? 33.738 13.015 -57.651 1.00 72.12 192 VAL A C 1
ATOM 1375 O O . VAL A 1 192 ? 32.969 13.149 -56.699 1.00 72.12 192 VAL A O 1
ATOM 1378 N N . VAL A 1 193 ? 34.047 11.819 -58.150 1.00 75.31 193 VAL A N 1
ATOM 1379 C CA . VAL A 1 193 ? 33.515 10.558 -57.628 1.00 75.31 193 VAL A CA 1
ATOM 1380 C C . VAL A 1 193 ? 33.906 10.361 -56.163 1.00 75.31 193 VAL A C 1
ATOM 1382 O O . VAL A 1 193 ? 33.052 10.052 -55.332 1.00 75.31 193 VAL A O 1
ATOM 1385 N N . VAL A 1 194 ? 35.167 10.603 -55.820 1.00 74.88 194 VAL A N 1
ATOM 1386 C CA . VAL A 1 194 ? 35.679 10.494 -54.448 1.00 74.88 194 VAL A CA 1
ATOM 1387 C C . VAL A 1 194 ? 34.979 11.481 -53.524 1.00 74.88 194 VAL A C 1
ATOM 1389 O O . VAL A 1 194 ? 34.525 11.097 -52.445 1.00 74.88 194 VAL A O 1
ATOM 1392 N N . VAL A 1 195 ? 34.823 12.736 -53.953 1.00 74.31 195 VAL A N 1
ATOM 1393 C CA . VAL A 1 195 ? 34.086 13.749 -53.187 1.00 74.31 195 VAL A CA 1
ATOM 1394 C C . VAL A 1 195 ? 32.645 13.298 -52.950 1.00 74.31 195 VAL A C 1
ATOM 1396 O O . VAL A 1 195 ? 32.148 13.402 -51.828 1.00 74.31 195 VAL A O 1
ATOM 1399 N N . VAL A 1 196 ? 31.976 12.746 -53.966 1.00 74.44 196 VAL A N 1
ATOM 1400 C CA . VAL A 1 196 ? 30.614 12.212 -53.824 1.00 74.44 196 VAL A CA 1
ATOM 1401 C C . VAL A 1 196 ? 30.576 11.062 -52.815 1.00 74.44 196 VAL A C 1
ATOM 1403 O O . VAL A 1 196 ? 29.721 11.076 -51.929 1.00 74.44 196 VAL A O 1
ATOM 1406 N N . VAL A 1 197 ? 31.510 10.108 -52.881 1.00 74.69 197 VAL A N 1
ATOM 1407 C CA . VAL A 1 197 ? 31.593 8.990 -51.924 1.00 74.69 197 VAL A CA 1
ATOM 1408 C C . VAL A 1 197 ? 31.803 9.501 -50.499 1.00 74.69 197 VAL A C 1
ATOM 1410 O O . VAL A 1 197 ? 31.075 9.100 -49.592 1.00 74.69 197 VAL A O 1
ATOM 1413 N N . VAL A 1 198 ? 32.732 10.438 -50.299 1.00 75.44 198 VAL A N 1
ATOM 1414 C CA . VAL A 1 198 ? 32.998 11.062 -48.994 1.00 75.44 198 VAL A CA 1
ATOM 1415 C C . VAL A 1 198 ? 31.746 11.741 -48.439 1.00 75.44 198 VAL A C 1
ATOM 1417 O O . VAL A 1 198 ? 31.400 11.539 -47.274 1.00 75.44 198 VAL A O 1
ATOM 1420 N N . VAL A 1 199 ? 31.030 12.507 -49.266 1.00 74.44 199 VAL A N 1
ATOM 1421 C CA . VAL A 1 199 ? 29.783 13.170 -48.860 1.00 74.44 199 VAL A CA 1
ATOM 1422 C C . VAL A 1 199 ? 28.713 12.142 -48.491 1.00 74.44 199 VAL A C 1
ATOM 1424 O O . VAL A 1 199 ? 28.062 12.291 -47.458 1.00 74.44 199 VAL A O 1
ATOM 1427 N N . VAL A 1 200 ? 28.544 11.077 -49.280 1.00 75.06 200 VAL A N 1
ATOM 1428 C CA . VAL A 1 200 ? 27.567 10.013 -48.997 1.00 75.06 200 VAL A CA 1
ATOM 1429 C C . VAL A 1 200 ? 27.885 9.307 -47.678 1.00 75.06 200 VAL A C 1
ATOM 1431 O O . VAL A 1 200 ? 26.985 9.123 -46.857 1.00 75.06 200 VAL A O 1
ATOM 1434 N N . VAL A 1 201 ? 29.154 8.969 -47.431 1.00 75.06 201 VAL A N 1
ATOM 1435 C CA . VAL A 1 201 ? 29.599 8.351 -46.172 1.00 75.06 201 VAL A CA 1
ATOM 1436 C C . VAL A 1 201 ? 29.356 9.292 -44.994 1.00 75.06 201 VAL A C 1
ATOM 1438 O O . VAL A 1 201 ? 28.787 8.875 -43.984 1.00 75.06 201 VAL A O 1
ATOM 1441 N N . ALA A 1 202 ? 29.712 10.572 -45.124 1.00 75.38 202 ALA A N 1
ATOM 1442 C CA . ALA A 1 202 ? 29.491 11.565 -44.077 1.00 75.38 202 ALA A CA 1
ATOM 1443 C C . ALA A 1 202 ? 27.998 11.720 -43.738 1.00 75.38 202 ALA A C 1
ATOM 1445 O O . ALA A 1 202 ? 27.627 11.727 -42.562 1.00 75.38 202 ALA A O 1
ATOM 1446 N N . VAL A 1 203 ? 27.128 11.786 -44.753 1.00 76.50 203 VAL A N 1
ATOM 1447 C CA . VAL A 1 203 ? 25.671 11.853 -44.566 1.00 76.50 203 VAL A CA 1
ATOM 1448 C C . VAL A 1 203 ? 25.150 10.587 -43.892 1.00 76.50 203 VAL A C 1
ATOM 1450 O O . VAL A 1 203 ? 24.389 10.677 -42.929 1.00 76.50 203 VAL A O 1
ATOM 1453 N N . ALA A 1 204 ? 25.567 9.407 -44.347 1.00 76.25 204 ALA A N 1
ATOM 1454 C CA . ALA A 1 204 ? 25.114 8.150 -43.767 1.00 76.25 204 ALA A CA 1
ATOM 1455 C C . ALA A 1 204 ? 25.513 8.007 -42.298 1.00 76.25 204 ALA A C 1
ATOM 1457 O O . ALA A 1 204 ? 24.717 7.554 -41.474 1.00 76.25 204 ALA A O 1
ATOM 1458 N N . VAL A 1 205 ? 26.720 8.448 -41.951 1.00 76.38 205 VAL A N 1
ATOM 1459 C CA . VAL A 1 205 ? 27.182 8.438 -40.568 1.00 76.38 205 VAL A CA 1
ATOM 1460 C C . VAL A 1 205 ? 26.427 9.458 -39.724 1.00 76.38 205 VAL A C 1
ATOM 1462 O O . VAL A 1 205 ? 25.989 9.121 -38.625 1.00 76.38 205 VAL A O 1
ATOM 1465 N N . ALA A 1 206 ? 26.188 10.666 -40.238 1.00 76.25 206 ALA A N 1
ATOM 1466 C CA . ALA A 1 206 ? 25.359 11.652 -39.548 1.00 76.25 206 ALA A CA 1
ATOM 1467 C C . ALA A 1 206 ? 23.950 11.102 -39.256 1.00 76.25 206 ALA A C 1
ATOM 1469 O O . ALA A 1 206 ? 23.441 11.261 -38.144 1.00 76.25 206 ALA A O 1
ATOM 1470 N N . VAL A 1 207 ? 23.345 10.389 -40.214 1.00 75.88 207 VAL A N 1
ATOM 1471 C CA . VAL A 1 207 ? 22.054 9.709 -40.026 1.00 75.88 207 VAL A CA 1
ATOM 1472 C C . VAL A 1 207 ? 22.159 8.609 -38.969 1.00 75.88 207 VAL A C 1
ATOM 1474 O O . VAL A 1 207 ? 21.321 8.562 -38.070 1.00 75.88 207 VAL A O 1
ATOM 1477 N N . ALA A 1 208 ? 23.185 7.756 -39.021 1.00 74.19 208 ALA A N 1
ATOM 1478 C CA . ALA A 1 208 ? 23.381 6.689 -38.038 1.00 74.19 208 ALA A CA 1
ATOM 1479 C C . ALA A 1 208 ? 23.526 7.248 -36.612 1.00 74.19 208 ALA A C 1
ATOM 1481 O O . ALA A 1 208 ? 22.874 6.763 -35.686 1.00 74.19 208 ALA A O 1
ATOM 1482 N N . VAL A 1 209 ? 24.310 8.315 -36.441 1.00 76.44 209 VAL A N 1
ATOM 1483 C CA . VAL A 1 209 ? 24.474 9.015 -35.160 1.00 76.44 209 VAL A CA 1
ATOM 1484 C C . VAL A 1 209 ? 23.147 9.596 -34.678 1.00 76.44 209 VAL A C 1
ATOM 1486 O O . VAL A 1 209 ? 22.761 9.364 -33.533 1.00 76.44 209 VAL A O 1
ATOM 1489 N N . ALA A 1 210 ? 22.417 10.310 -35.541 1.00 73.69 210 ALA A N 1
ATOM 1490 C CA . ALA A 1 210 ? 21.121 10.887 -35.184 1.00 73.69 210 ALA A CA 1
ATOM 1491 C C . ALA A 1 210 ? 20.135 9.807 -34.713 1.00 73.69 210 ALA A C 1
ATOM 1493 O O . ALA A 1 210 ? 19.445 9.971 -33.708 1.00 73.69 210 ALA A O 1
ATOM 1494 N N . VAL A 1 211 ? 20.119 8.667 -35.401 1.00 74.19 211 VAL A N 1
ATOM 1495 C CA . VAL A 1 211 ? 19.281 7.517 -35.069 1.00 74.19 211 VAL A CA 1
ATOM 1496 C C . VAL A 1 211 ? 19.663 6.906 -33.709 1.00 74.19 211 VAL A C 1
ATOM 1498 O O . VAL A 1 211 ? 18.776 6.635 -32.897 1.00 74.19 211 VAL A O 1
ATOM 1501 N N . VAL A 1 212 ? 20.958 6.763 -33.400 1.00 75.19 212 VAL A N 1
ATOM 1502 C CA . VAL A 1 212 ? 21.433 6.305 -32.076 1.00 75.19 212 VAL A CA 1
ATOM 1503 C C . VAL A 1 212 ? 21.006 7.268 -30.966 1.00 75.19 212 VAL A C 1
ATOM 1505 O O . VAL A 1 212 ? 20.494 6.827 -29.935 1.00 75.19 212 VAL A O 1
ATOM 1508 N N . VAL A 1 213 ? 21.155 8.579 -31.180 1.00 71.81 213 VAL A N 1
ATOM 1509 C CA . VAL A 1 213 ? 20.724 9.607 -30.218 1.00 71.81 213 VAL A CA 1
ATOM 1510 C C . VAL A 1 213 ? 19.223 9.493 -29.940 1.00 71.81 213 VAL A C 1
ATOM 1512 O O . VAL A 1 213 ? 18.811 9.540 -28.780 1.00 71.81 213 VAL A O 1
ATOM 1515 N N . VAL A 1 214 ? 18.405 9.281 -30.977 1.00 72.50 214 VAL A N 1
ATOM 1516 C CA . VAL A 1 214 ? 16.953 9.093 -30.831 1.00 72.50 214 VAL A CA 1
ATOM 1517 C C . VAL A 1 214 ? 16.627 7.845 -30.008 1.00 72.50 214 VAL A C 1
ATOM 1519 O O . VAL A 1 214 ? 15.810 7.939 -29.094 1.00 72.50 214 VAL A O 1
ATOM 1522 N N . VAL A 1 215 ? 17.271 6.697 -30.260 1.00 72.81 215 VAL A N 1
ATOM 1523 C CA . VAL A 1 215 ? 17.055 5.485 -29.434 1.00 72.81 215 VAL A CA 1
ATOM 1524 C C . VAL A 1 215 ? 17.355 5.764 -27.991 1.00 72.81 215 VAL A C 1
ATOM 1526 O O . VAL A 1 215 ? 16.572 5.413 -27.114 1.00 72.81 215 VAL A O 1
ATOM 1529 N N . VAL A 1 216 ? 18.500 6.381 -27.743 1.00 74.44 216 VAL A N 1
ATOM 1530 C CA . VAL A 1 216 ? 18.943 6.609 -26.385 1.00 74.44 216 VAL A CA 1
ATOM 1531 C C . VAL A 1 216 ? 17.996 7.565 -25.668 1.00 74.44 216 VAL A C 1
ATOM 1533 O O . VAL A 1 216 ? 17.605 7.285 -24.535 1.00 74.44 216 VAL A O 1
ATOM 1536 N N . ALA A 1 217 ? 17.540 8.623 -26.337 1.00 74.81 217 ALA A N 1
ATOM 1537 C CA . ALA A 1 217 ? 16.509 9.499 -25.799 1.00 74.81 217 ALA A CA 1
ATOM 1538 C C . ALA A 1 217 ? 15.223 8.723 -25.460 1.00 74.81 217 ALA A C 1
ATOM 1540 O O . ALA A 1 217 ? 14.678 8.896 -24.371 1.00 74.81 217 ALA A O 1
ATOM 1541 N N . VAL A 1 218 ? 14.766 7.820 -26.335 1.00 73.56 218 VAL A N 1
ATOM 1542 C CA . VAL A 1 218 ? 13.582 6.981 -26.073 1.00 73.56 218 VAL A CA 1
ATOM 1543 C C . VAL A 1 218 ? 13.802 6.044 -24.882 1.00 73.56 218 VAL A C 1
ATOM 1545 O O . VAL A 1 218 ? 12.934 5.953 -24.013 1.00 73.56 218 VAL A O 1
ATOM 1548 N N . VAL A 1 219 ? 14.958 5.380 -24.799 1.00 72.88 219 VAL A N 1
ATOM 1549 C CA . VAL A 1 219 ? 15.313 4.498 -23.676 1.00 72.88 219 VAL A CA 1
ATOM 1550 C C . VAL A 1 219 ? 15.315 5.283 -22.366 1.00 72.88 219 VAL A C 1
ATOM 1552 O O . VAL A 1 219 ? 14.711 4.841 -21.392 1.00 72.88 219 VAL A O 1
ATOM 1555 N N . VAL A 1 220 ? 15.927 6.471 -22.348 1.00 72.56 220 VAL A N 1
ATOM 1556 C CA . VAL A 1 220 ? 15.931 7.372 -21.186 1.00 72.56 220 VAL A CA 1
ATOM 1557 C C . VAL A 1 220 ? 14.511 7.736 -20.769 1.00 72.56 220 VAL A C 1
ATOM 1559 O O . VAL A 1 220 ? 14.162 7.571 -19.601 1.00 72.56 220 VAL A O 1
ATOM 1562 N N . VAL A 1 221 ? 13.678 8.191 -21.710 1.00 73.25 221 VAL A N 1
ATOM 1563 C CA . VAL A 1 221 ? 12.282 8.561 -21.431 1.00 73.25 221 VAL A CA 1
ATOM 1564 C C . VAL A 1 221 ? 11.532 7.384 -20.822 1.00 73.25 221 VAL A C 1
ATOM 1566 O O . VAL A 1 221 ? 10.826 7.552 -19.832 1.00 73.25 221 VAL A O 1
ATOM 1569 N N . VAL A 1 222 ? 11.720 6.180 -21.352 1.00 74.19 222 VAL A N 1
ATOM 1570 C CA . VAL A 1 222 ? 11.071 4.991 -20.802 1.00 74.19 222 VAL A CA 1
ATOM 1571 C C . VAL A 1 222 ? 11.572 4.652 -19.406 1.00 74.19 222 VAL A C 1
ATOM 1573 O O . VAL A 1 222 ? 10.746 4.400 -18.532 1.00 74.19 222 VAL A O 1
ATOM 1576 N N . VAL A 1 223 ? 12.881 4.672 -19.160 1.00 74.12 223 VAL A N 1
ATOM 1577 C CA . VAL A 1 223 ? 13.423 4.431 -17.815 1.00 74.12 223 VAL A CA 1
ATOM 1578 C C . VAL A 1 223 ? 12.813 5.415 -16.814 1.00 74.12 223 VAL A C 1
ATOM 1580 O O . VAL A 1 223 ? 12.367 5.003 -15.742 1.00 74.12 223 VAL A O 1
ATOM 1583 N N . VAL A 1 224 ? 12.707 6.694 -17.188 1.00 70.69 224 VAL A N 1
ATOM 1584 C CA . VAL A 1 224 ? 12.046 7.722 -16.373 1.00 70.69 224 VAL A CA 1
ATOM 1585 C C . VAL A 1 224 ? 10.573 7.372 -16.134 1.00 70.69 224 VAL A C 1
ATOM 1587 O O . VAL A 1 224 ? 10.127 7.401 -14.988 1.00 70.69 224 VAL A O 1
ATOM 1590 N N . VAL A 1 225 ? 9.818 6.993 -17.171 1.00 72.94 225 VAL A N 1
ATOM 1591 C CA . VAL A 1 225 ? 8.399 6.605 -17.047 1.00 72.94 225 VAL A CA 1
ATOM 1592 C C . VAL A 1 225 ? 8.225 5.405 -16.116 1.00 72.94 225 VAL A C 1
ATOM 1594 O O . VAL A 1 225 ? 7.384 5.452 -15.221 1.00 72.94 225 VAL A O 1
ATOM 1597 N N . VAL A 1 226 ? 9.031 4.351 -16.278 1.00 74.44 226 VAL A N 1
ATOM 1598 C CA . VAL A 1 226 ? 8.996 3.159 -15.414 1.00 74.44 226 VAL A CA 1
ATOM 1599 C C . VAL A 1 226 ? 9.231 3.551 -13.962 1.00 74.44 226 VAL A C 1
ATOM 1601 O O . VAL A 1 226 ? 8.502 3.112 -13.076 1.00 74.44 226 VAL A O 1
ATOM 1604 N N . VAL A 1 227 ? 10.203 4.421 -13.708 1.00 73.31 227 VAL A N 1
ATOM 1605 C CA . VAL A 1 227 ? 10.481 4.893 -12.354 1.00 73.31 227 VAL A CA 1
ATOM 1606 C C . VAL A 1 227 ? 9.332 5.710 -11.774 1.00 73.31 227 VAL A C 1
ATOM 1608 O O . VAL A 1 227 ? 8.937 5.456 -10.637 1.00 73.31 227 VAL A O 1
ATOM 1611 N N . VAL A 1 228 ? 8.766 6.652 -12.530 1.00 72.81 228 VAL A N 1
ATOM 1612 C CA . VAL A 1 228 ? 7.601 7.425 -12.074 1.00 72.81 228 VAL A CA 1
ATOM 1613 C C . VAL A 1 228 ? 6.459 6.481 -11.699 1.00 72.81 228 VAL A C 1
ATOM 1615 O O . VAL A 1 228 ? 5.854 6.628 -10.640 1.00 72.81 228 VAL A O 1
ATOM 1618 N N . VAL A 1 229 ? 6.211 5.465 -12.522 1.00 73.25 229 VAL A N 1
ATOM 1619 C CA . VAL A 1 229 ? 5.193 4.443 -12.275 1.00 73.25 229 VAL A CA 1
ATOM 1620 C C . VAL A 1 229 ? 5.478 3.652 -10.986 1.00 73.25 229 VAL A C 1
ATOM 1622 O O . VAL A 1 229 ? 4.571 3.471 -10.173 1.00 73.25 229 VAL A O 1
ATOM 1625 N N . VAL A 1 230 ? 6.728 3.244 -10.740 1.00 73.12 230 VAL A N 1
ATOM 1626 C CA . VAL A 1 230 ? 7.130 2.578 -9.485 1.00 73.12 230 VAL A CA 1
ATOM 1627 C C . VAL A 1 230 ? 6.907 3.489 -8.275 1.00 73.12 230 VAL A C 1
ATOM 1629 O O . VAL A 1 230 ? 6.337 3.050 -7.278 1.00 73.12 230 VAL A O 1
ATOM 1632 N N . VAL A 1 231 ? 7.298 4.763 -8.361 1.00 70.12 231 VAL A N 1
ATOM 1633 C CA . VAL A 1 231 ? 7.082 5.750 -7.290 1.00 70.12 231 VAL A CA 1
ATOM 1634 C C . VAL A 1 231 ? 5.595 5.886 -6.969 1.00 70.12 231 VAL A C 1
ATOM 1636 O O . VAL A 1 231 ? 5.220 5.850 -5.797 1.00 70.12 231 VAL A O 1
ATOM 1639 N N . VAL A 1 232 ? 4.740 5.983 -7.991 1.00 73.19 232 VAL A N 1
ATOM 1640 C CA . VAL A 1 232 ? 3.285 6.061 -7.806 1.00 73.19 232 VAL A CA 1
ATOM 1641 C C . VAL A 1 232 ? 2.757 4.826 -7.074 1.00 73.19 232 VAL A C 1
ATOM 1643 O O . VAL A 1 232 ? 1.980 4.983 -6.135 1.00 73.19 232 VAL A O 1
ATOM 1646 N N . VAL A 1 233 ? 3.206 3.612 -7.417 1.00 72.88 233 VAL A N 1
ATOM 1647 C CA . VAL A 1 233 ? 2.804 2.397 -6.678 1.00 72.88 233 VAL A CA 1
ATOM 1648 C C . VAL A 1 233 ? 3.197 2.469 -5.224 1.00 72.88 233 VAL A C 1
ATOM 1650 O O . VAL A 1 233 ? 2.362 2.195 -4.367 1.00 72.88 233 VAL A O 1
ATOM 1653 N N . VAL A 1 234 ? 4.449 2.829 -4.939 1.00 73.62 234 VAL A N 1
ATOM 1654 C CA . VAL A 1 234 ? 4.932 2.912 -3.559 1.00 73.62 234 VAL A CA 1
ATOM 1655 C C . VAL A 1 234 ? 4.061 3.888 -2.770 1.00 73.62 234 VAL A C 1
ATOM 1657 O O . VAL A 1 234 ? 3.603 3.544 -1.684 1.00 73.62 234 VAL A O 1
ATOM 1660 N N . VAL A 1 235 ? 3.751 5.059 -3.334 1.00 72.00 235 VAL A N 1
ATOM 1661 C CA . VAL A 1 235 ? 2.855 6.035 -2.698 1.00 72.00 235 VAL A CA 1
ATOM 1662 C C . VAL A 1 235 ? 1.459 5.451 -2.466 1.00 72.00 235 VAL A C 1
ATOM 1664 O O . VAL A 1 235 ? 0.933 5.584 -1.363 1.00 72.00 235 VAL A O 1
ATOM 1667 N N . VAL A 1 236 ? 0.861 4.770 -3.449 1.00 72.81 236 VAL A N 1
ATOM 1668 C CA . VAL A 1 236 ? -0.479 4.176 -3.289 1.00 72.81 236 VAL A CA 1
ATOM 1669 C C . VAL A 1 236 ? -0.493 3.093 -2.211 1.00 72.81 236 VAL A C 1
ATOM 1671 O O . VAL A 1 236 ? -1.366 3.115 -1.346 1.00 72.81 236 VAL A O 1
ATOM 1674 N N . VAL A 1 237 ? 0.486 2.182 -2.211 1.00 75.31 237 VAL A N 1
ATOM 1675 C CA . VAL A 1 237 ? 0.627 1.138 -1.180 1.00 75.31 237 VAL A CA 1
ATOM 1676 C C . VAL A 1 237 ? 0.674 1.771 0.208 1.00 75.31 237 VAL A C 1
ATOM 1678 O O . VAL A 1 237 ? -0.001 1.321 1.129 1.00 75.31 237 VAL A O 1
ATOM 1681 N N . VAL A 1 238 ? 1.437 2.850 0.351 1.00 69.94 238 VAL A N 1
ATOM 1682 C CA . VAL A 1 238 ? 1.620 3.548 1.624 1.00 69.94 238 VAL A CA 1
ATOM 1683 C C . VAL A 1 238 ? 0.344 4.217 2.083 1.00 69.94 238 VAL A C 1
ATOM 1685 O O . VAL A 1 238 ? -0.021 4.064 3.245 1.00 69.94 238 VAL A O 1
ATOM 1688 N N . VAL A 1 239 ? -0.348 4.919 1.185 1.00 71.19 239 VAL A N 1
ATOM 1689 C CA . VAL A 1 239 ? -1.650 5.513 1.495 1.00 71.19 239 VAL A CA 1
ATOM 1690 C C . VAL A 1 239 ? -2.592 4.430 2.008 1.00 71.19 239 VAL A C 1
ATOM 1692 O O . VAL A 1 239 ? -3.183 4.618 3.064 1.00 71.19 239 VAL A O 1
ATOM 1695 N N . VAL A 1 240 ? -2.669 3.274 1.345 1.00 72.19 240 VAL A N 1
ATOM 1696 C CA . VAL A 1 240 ? -3.545 2.189 1.804 1.00 72.19 240 VAL A CA 1
ATOM 1697 C C . VAL A 1 240 ? -3.131 1.655 3.174 1.00 72.19 240 VAL A C 1
ATOM 1699 O O . VAL A 1 240 ? -3.986 1.524 4.041 1.00 72.19 240 VAL A O 1
ATOM 1702 N N . VAL A 1 241 ? -1.838 1.420 3.423 1.00 74.06 241 VAL A N 1
ATOM 1703 C CA . VAL A 1 241 ? -1.360 1.004 4.755 1.00 74.06 241 VAL A CA 1
ATOM 1704 C C . VAL A 1 241 ? -1.761 2.020 5.829 1.00 74.06 241 VAL A C 1
ATOM 1706 O O . VAL A 1 241 ? -2.198 1.629 6.908 1.00 74.06 241 VAL A O 1
ATOM 1709 N N . VAL A 1 242 ? -1.660 3.321 5.543 1.00 72.19 242 VAL A N 1
ATOM 1710 C CA . VAL A 1 242 ? -2.089 4.371 6.478 1.00 72.19 242 VAL A CA 1
ATOM 1711 C C . VAL A 1 242 ? -3.597 4.310 6.729 1.00 72.19 242 VAL A C 1
ATOM 1713 O O . VAL A 1 242 ? -4.006 4.405 7.886 1.00 72.19 242 VAL A O 1
ATOM 1716 N N . VAL A 1 243 ? -4.427 4.114 5.698 1.00 71.50 243 VAL A N 1
ATOM 1717 C CA . VAL A 1 243 ? -5.886 4.008 5.880 1.00 71.50 243 VAL A CA 1
ATOM 1718 C C . VAL A 1 243 ? -6.248 2.765 6.702 1.00 71.50 243 VAL A C 1
ATOM 1720 O O . VAL A 1 243 ? -6.963 2.916 7.693 1.00 71.50 243 VAL A O 1
ATOM 1723 N N . VAL A 1 244 ? -5.668 1.593 6.404 1.00 73.44 244 VAL A N 1
ATOM 1724 C CA . VAL A 1 244 ? -5.838 0.355 7.196 1.00 73.44 244 VAL A CA 1
ATOM 1725 C C . VAL A 1 244 ? -5.561 0.626 8.673 1.00 73.44 244 VAL A C 1
ATOM 1727 O O . VAL A 1 244 ? -6.345 0.276 9.556 1.00 73.44 244 VAL A O 1
ATOM 1730 N N . VAL A 1 245 ? -4.434 1.279 8.957 1.00 73.06 245 VAL A N 1
ATOM 1731 C CA . VAL A 1 245 ? -4.007 1.593 10.322 1.00 73.06 245 VAL A CA 1
ATOM 1732 C C . VAL A 1 245 ? -4.997 2.540 11.014 1.00 73.06 245 VAL A C 1
ATOM 1734 O O . VAL A 1 245 ? -5.356 2.306 12.169 1.00 73.06 245 VAL A O 1
ATOM 1737 N N . VAL A 1 246 ? -5.489 3.571 10.321 1.00 73.75 246 VAL A N 1
ATOM 1738 C CA . VAL A 1 246 ? -6.518 4.483 10.853 1.00 73.75 246 VAL A CA 1
ATOM 1739 C C . VAL A 1 246 ? -7.814 3.732 11.161 1.00 73.75 246 VAL A C 1
ATOM 1741 O O . VAL A 1 246 ? -8.374 3.916 12.243 1.00 73.75 246 VAL A O 1
ATOM 1744 N N . VAL A 1 247 ? -8.269 2.853 10.262 1.00 75.38 247 VAL A N 1
ATOM 1745 C CA . VAL A 1 247 ? -9.467 2.025 10.470 1.00 75.38 247 VAL A CA 1
ATOM 1746 C C . VAL A 1 247 ? -9.304 1.168 11.723 1.00 75.38 247 VAL A C 1
ATOM 1748 O O . VAL A 1 247 ? -10.168 1.197 12.596 1.00 75.38 247 VAL A O 1
ATOM 1751 N N . VAL A 1 248 ? -8.171 0.477 11.878 1.00 74.00 248 VAL A N 1
ATOM 1752 C CA . VAL A 1 248 ? -7.882 -0.335 13.073 1.00 74.00 248 VAL A CA 1
ATOM 1753 C C . VAL A 1 248 ? -7.925 0.507 14.353 1.00 74.00 248 VAL A C 1
ATOM 1755 O O . VAL A 1 248 ? -8.501 0.074 15.351 1.00 74.00 248 VAL A O 1
ATOM 1758 N N . VAL A 1 249 ? -7.382 1.728 14.342 1.00 71.88 249 VAL A N 1
ATOM 1759 C CA . VAL A 1 249 ? -7.445 2.626 15.509 1.00 71.88 249 VAL A CA 1
ATOM 1760 C C . VAL A 1 249 ? -8.880 3.005 15.856 1.00 71.88 249 VAL A C 1
ATOM 1762 O O . VAL A 1 249 ? -9.265 2.900 17.021 1.00 71.88 249 VAL A O 1
ATOM 1765 N N . VAL A 1 250 ? -9.685 3.412 14.871 1.00 74.75 250 VAL A N 1
ATOM 1766 C CA . VAL A 1 250 ? -11.099 3.773 15.089 1.00 74.75 250 VAL A CA 1
ATOM 1767 C C . VAL A 1 250 ? -11.849 2.622 15.757 1.00 74.75 250 VAL A C 1
ATOM 1769 O O . VAL A 1 250 ? -12.645 2.827 16.668 1.00 74.75 250 VAL A O 1
ATOM 1772 N N . VAL A 1 251 ? -11.545 1.395 15.362 1.00 75.38 251 VAL A N 1
ATOM 1773 C CA . VAL A 1 251 ? -12.189 0.182 15.870 1.00 75.38 251 VAL A CA 1
ATOM 1774 C C . VAL A 1 251 ? -11.816 -0.087 17.308 1.00 75.38 251 VAL A C 1
ATOM 1776 O O . VAL A 1 251 ? -12.695 -0.339 18.129 1.00 75.38 251 VAL A O 1
ATOM 1779 N N . VAL A 1 252 ? -10.526 0.013 17.630 1.00 75.25 252 VAL A N 1
ATOM 1780 C CA . VAL A 1 252 ? -10.049 -0.105 19.009 1.00 75.25 252 VAL A CA 1
ATOM 1781 C C . VAL A 1 252 ? -10.739 0.938 19.889 1.00 75.25 252 VAL A C 1
ATOM 1783 O O . VAL A 1 252 ? -11.223 0.594 20.965 1.00 75.25 252 VAL A O 1
ATOM 1786 N N . VAL A 1 253 ? -10.870 2.182 19.414 1.00 72.25 253 VAL A N 1
ATOM 1787 C CA . VAL A 1 253 ? -11.593 3.247 20.130 1.00 72.25 253 VAL A CA 1
ATOM 1788 C C . VAL A 1 253 ? -13.061 2.870 20.350 1.00 72.25 253 VAL A C 1
ATOM 1790 O O . VAL A 1 253 ? -13.547 2.972 21.475 1.00 72.25 253 VAL A O 1
ATOM 1793 N N . VAL A 1 254 ? -13.766 2.395 19.318 1.00 75.56 254 VAL A N 1
ATOM 1794 C CA . VAL A 1 254 ? -15.175 1.976 19.429 1.00 75.56 254 VAL A CA 1
ATOM 1795 C C . VAL A 1 254 ? -15.337 0.842 20.442 1.00 75.56 254 VAL A C 1
ATOM 1797 O O . VAL A 1 254 ? -16.192 0.932 21.320 1.00 75.56 254 VAL A O 1
ATOM 1800 N N . VAL A 1 255 ? -14.496 -0.194 20.377 1.00 76.56 255 VAL A N 1
ATOM 1801 C CA . VAL A 1 255 ? -14.529 -1.322 21.323 1.00 76.56 255 VAL A CA 1
ATOM 1802 C C . VAL A 1 255 ? -14.305 -0.835 22.752 1.00 76.56 255 VAL A C 1
ATOM 1804 O O . VAL A 1 255 ? -15.050 -1.210 23.656 1.00 76.56 255 VAL A O 1
ATOM 1807 N N . VAL A 1 256 ? -13.326 0.044 22.960 1.00 73.19 256 VAL A N 1
ATOM 1808 C CA . VAL A 1 256 ? -13.047 0.640 24.269 1.00 73.19 256 VAL A CA 1
ATOM 1809 C C . VAL A 1 256 ? -14.257 1.408 24.809 1.00 73.19 256 VAL A C 1
ATOM 1811 O O . VAL A 1 256 ? -14.648 1.199 25.958 1.00 73.19 256 VAL A O 1
ATOM 1814 N N . VAL A 1 257 ? -14.883 2.261 23.992 1.00 74.12 257 VAL A N 1
ATOM 1815 C CA . VAL A 1 257 ? -16.083 3.017 24.390 1.00 74.12 257 VAL A CA 1
ATOM 1816 C C . VAL A 1 257 ? -17.213 2.068 24.780 1.00 74.12 257 VAL A C 1
ATOM 1818 O O . VAL A 1 257 ? -17.840 2.252 25.822 1.00 74.12 257 VAL A O 1
ATOM 1821 N N . VAL A 1 258 ? -17.441 1.019 23.989 1.00 75.75 258 VAL A N 1
ATOM 1822 C CA . VAL A 1 258 ? -18.462 0.004 24.266 1.00 75.75 258 VAL A CA 1
ATOM 1823 C C . VAL A 1 258 ? -18.1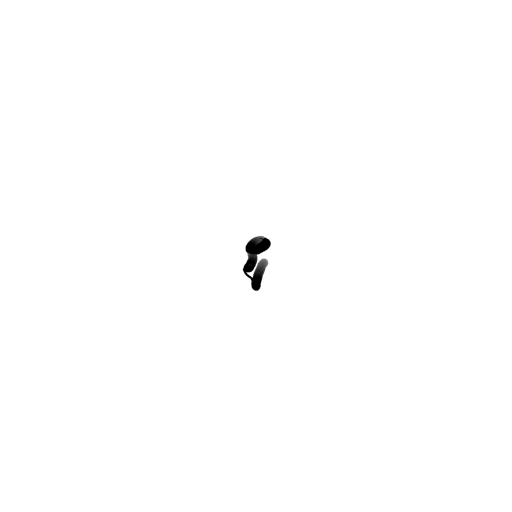98 -0.703 25.603 1.00 75.75 258 VAL A C 1
ATOM 1825 O O . VAL A 1 258 ? -19.121 -0.849 26.405 1.00 75.75 258 VAL A O 1
ATOM 1828 N N . VAL A 1 259 ? -16.946 -1.073 25.897 1.00 75.50 259 VAL A N 1
ATOM 1829 C CA . VAL A 1 259 ? -16.563 -1.669 27.190 1.00 75.50 259 VAL A CA 1
ATOM 1830 C C . VAL A 1 259 ? -16.846 -0.710 28.348 1.00 75.50 259 VAL A C 1
ATOM 1832 O O . VAL A 1 259 ? -17.441 -1.120 29.344 1.00 75.50 259 VAL A O 1
ATOM 1835 N N . VAL A 1 260 ? -16.482 0.569 28.219 1.00 73.69 260 VAL A N 1
ATOM 1836 C CA . VAL A 1 260 ? -16.755 1.583 29.253 1.00 73.69 260 VAL A CA 1
ATOM 1837 C C . VAL A 1 260 ? -18.258 1.725 29.498 1.00 73.69 260 VAL A C 1
ATOM 1839 O O . VAL A 1 260 ? -18.688 1.730 30.651 1.00 73.69 260 VAL A O 1
ATOM 1842 N N . VAL A 1 261 ? -19.071 1.776 28.438 1.00 74.06 261 VAL A N 1
ATOM 1843 C CA . VAL A 1 261 ? -20.537 1.845 28.554 1.00 74.06 261 VAL A CA 1
ATOM 1844 C C . VAL A 1 261 ? -21.087 0.629 29.301 1.00 74.06 261 VAL A C 1
ATOM 1846 O O . VAL A 1 261 ? -21.909 0.801 30.200 1.00 74.06 261 VAL A O 1
ATOM 1849 N N . VAL A 1 262 ? -20.608 -0.586 29.004 1.00 76.44 262 VAL A N 1
ATOM 1850 C CA . VAL A 1 262 ? -21.016 -1.793 29.747 1.00 76.44 262 VAL A CA 1
ATOM 1851 C C . VAL A 1 262 ? -20.685 -1.676 31.224 1.00 76.44 262 VAL A C 1
ATOM 1853 O O . VAL A 1 262 ? -21.551 -1.943 32.054 1.00 76.44 262 VAL A O 1
ATOM 1856 N N . VAL A 1 263 ? -19.463 -1.259 31.562 1.00 74.19 263 VAL A N 1
ATOM 1857 C CA . VAL A 1 263 ? -19.049 -1.102 32.963 1.00 74.19 263 VAL A CA 1
ATOM 1858 C C . VAL A 1 263 ? -19.962 -0.109 33.679 1.00 74.19 263 VAL A C 1
ATOM 1860 O O . VAL A 1 263 ? -20.458 -0.418 34.760 1.00 74.19 263 VAL A O 1
ATOM 1863 N N . VAL A 1 264 ? -20.256 1.040 33.065 1.00 73.00 264 VAL A N 1
ATOM 1864 C CA . VAL A 1 264 ? -21.163 2.045 33.642 1.00 73.00 264 VAL A CA 1
ATOM 1865 C C . VAL A 1 264 ? -22.565 1.471 33.856 1.00 73.00 264 VAL A C 1
ATOM 1867 O O . VAL A 1 264 ? -23.121 1.627 34.941 1.00 73.00 264 VAL A O 1
ATOM 1870 N N . VAL A 1 265 ? -23.130 0.767 32.869 1.00 75.69 265 VAL A N 1
ATOM 1871 C CA . VAL A 1 265 ? -24.464 0.156 33.001 1.00 75.69 265 VAL A CA 1
ATOM 1872 C C . VAL A 1 265 ? -24.487 -0.880 34.125 1.00 75.69 265 VAL A C 1
ATOM 1874 O O . VAL A 1 265 ? -25.406 -0.868 34.943 1.00 75.69 265 VAL A O 1
ATOM 1877 N N . VAL A 1 266 ? -23.471 -1.742 34.213 1.00 74.75 266 VAL A N 1
ATOM 1878 C CA . VAL A 1 266 ? -23.357 -2.742 35.287 1.00 74.75 266 VAL A CA 1
ATOM 1879 C C . VAL A 1 266 ? -23.302 -2.062 36.655 1.00 74.75 266 VAL A C 1
ATOM 1881 O O . VAL A 1 266 ? -24.037 -2.462 37.556 1.00 74.75 266 VAL A O 1
ATOM 1884 N N . VAL A 1 267 ? -22.498 -1.006 36.804 1.00 73.06 267 VAL A N 1
ATOM 1885 C CA . VAL A 1 267 ? -22.392 -0.240 38.057 1.00 73.06 267 VAL A CA 1
ATOM 1886 C C . VAL A 1 267 ? -23.742 0.370 38.441 1.00 73.06 267 VAL A C 1
ATOM 1888 O O . VAL A 1 267 ? -24.193 0.179 39.567 1.00 73.06 267 VAL A O 1
ATOM 1891 N N . VAL A 1 268 ? -24.435 1.029 37.506 1.00 75.44 268 VAL A N 1
ATOM 1892 C CA . VAL A 1 268 ? -25.746 1.654 37.761 1.00 75.44 268 VAL A CA 1
ATOM 1893 C C . VAL A 1 268 ? -26.790 0.618 38.182 1.00 75.44 268 VAL A C 1
ATOM 1895 O O . VAL A 1 268 ? -27.517 0.841 39.154 1.00 75.44 268 VAL A O 1
ATOM 1898 N N . VAL A 1 269 ? -26.866 -0.526 37.493 1.00 72.88 269 VAL A N 1
ATOM 1899 C CA . VAL A 1 269 ? -27.830 -1.587 37.827 1.00 72.88 269 VAL A CA 1
ATOM 1900 C C . VAL A 1 269 ? -27.545 -2.161 39.215 1.00 72.88 269 VAL A C 1
ATOM 1902 O O . VAL A 1 269 ? -28.468 -2.299 40.017 1.00 72.88 269 VAL A O 1
ATOM 1905 N N . VAL A 1 270 ? -26.278 -2.439 39.538 1.00 70.88 270 VAL A N 1
ATOM 1906 C CA . VAL A 1 270 ? -25.892 -2.965 40.856 1.00 70.88 270 VAL A CA 1
ATOM 1907 C C . VAL A 1 270 ? -26.237 -1.962 41.959 1.00 70.88 270 VAL A C 1
ATOM 1909 O O . VAL A 1 270 ? -26.921 -2.335 42.912 1.00 70.88 270 VAL A O 1
ATOM 1912 N N . SER A 1 271 ? -25.871 -0.688 41.796 1.00 70.62 271 SER A N 1
ATOM 1913 C CA . SER A 1 271 ? -26.147 0.369 42.780 1.00 70.62 271 SER A CA 1
ATOM 1914 C C . SER A 1 271 ? -27.637 0.666 42.977 1.00 70.62 271 SER A C 1
ATOM 1916 O O . SER A 1 271 ? -28.033 1.107 44.052 1.00 70.62 271 SER A O 1
ATOM 1918 N N . SER A 1 272 ? -28.480 0.409 41.974 1.00 68.56 272 SER A N 1
ATOM 1919 C CA . SER A 1 272 ? -29.932 0.630 42.074 1.00 68.56 272 SER A CA 1
ATOM 1920 C C . SER A 1 272 ? -30.647 -0.445 42.910 1.00 68.56 272 SER A C 1
ATOM 1922 O O . SER A 1 272 ? -31.764 -0.228 43.376 1.00 68.56 272 SER A O 1
ATOM 1924 N N . SER A 1 273 ? -30.009 -1.599 43.133 1.00 63.56 273 SER A N 1
ATOM 1925 C CA . SER A 1 273 ? -30.607 -2.763 43.812 1.00 63.56 273 SER A CA 1
ATOM 1926 C C . SER A 1 273 ? -30.727 -2.606 45.334 1.00 63.56 273 SER A C 1
ATOM 1928 O O . SER A 1 273 ? -31.427 -3.386 45.976 1.00 63.56 273 SER A O 1
ATOM 1930 N N . SER A 1 274 ? -30.021 -1.644 45.933 1.00 62.00 274 SER A N 1
ATOM 1931 C CA . SER A 1 274 ? -29.813 -1.562 47.389 1.00 62.00 274 SER A CA 1
ATOM 1932 C C . SER A 1 274 ? -30.927 -0.840 48.154 1.00 62.00 274 SER A C 1
ATOM 1934 O O . SER A 1 274 ? -30.897 -0.808 49.382 1.00 62.00 274 SER A O 1
ATOM 1936 N N . SER A 1 275 ? -31.925 -0.263 47.477 1.00 54.69 275 SER A N 1
ATOM 1937 C CA . SER A 1 275 ? -32.940 0.565 48.135 1.00 54.69 275 SER A CA 1
ATOM 1938 C C . SER A 1 275 ? -34.298 -0.144 48.267 1.00 54.69 275 SER A C 1
ATOM 1940 O O . SER A 1 275 ? -35.077 -0.237 47.327 1.00 54.69 275 SER A O 1
ATOM 1942 N N . ARG A 1 276 ? -34.588 -0.559 49.510 1.00 50.44 276 ARG A N 1
ATOM 1943 C CA . ARG A 1 276 ? -35.913 -0.840 50.107 1.00 50.44 276 ARG A CA 1
ATOM 1944 C C . ARG A 1 276 ? -36.595 -2.186 49.809 1.00 50.44 276 ARG A C 1
ATOM 1946 O O . ARG A 1 276 ? -37.153 -2.429 48.749 1.00 50.44 276 ARG A O 1
ATOM 1953 N N . GLY A 1 277 ? -36.745 -2.946 50.896 1.00 48.25 277 GLY A N 1
ATOM 1954 C CA . GLY A 1 277 ? -38.078 -3.328 51.368 1.00 48.25 277 GLY A CA 1
ATOM 1955 C C . GLY A 1 277 ? -38.640 -4.624 50.804 1.00 48.25 277 GLY A C 1
ATOM 1956 O O . GLY A 1 277 ? -39.364 -4.618 49.819 1.00 48.25 277 GLY A O 1
ATOM 1957 N N . SER A 1 278 ? -38.339 -5.721 51.503 1.00 52.59 278 SER A N 1
ATOM 1958 C CA . SER A 1 278 ? -39.266 -6.813 51.839 1.00 52.59 278 SER A CA 1
ATOM 1959 C C . SER A 1 278 ? -40.461 -7.043 50.899 1.00 52.59 278 SER A C 1
ATOM 1961 O O . SER A 1 278 ? -41.405 -6.260 50.880 1.00 52.59 278 SER A O 1
ATOM 1963 N N . SER A 1 279 ? -40.475 -8.232 50.283 1.00 48.78 279 SER A N 1
ATOM 1964 C CA . SER A 1 279 ? -41.603 -8.901 49.605 1.00 48.78 279 SER A CA 1
ATOM 1965 C C . SER A 1 279 ? -41.763 -8.703 48.088 1.00 48.78 279 SER A C 1
ATOM 1967 O O . SER A 1 279 ? -42.782 -8.237 47.602 1.00 48.78 279 SER A O 1
ATOM 1969 N N . SER A 1 280 ? -40.793 -9.178 47.292 1.00 51.03 280 SER A N 1
ATOM 1970 C CA . SER A 1 280 ? -41.083 -9.865 46.010 1.00 51.03 280 SER A CA 1
ATOM 1971 C C . SER A 1 280 ? -39.814 -10.426 45.344 1.00 51.03 280 SER A C 1
ATOM 1973 O O . SER A 1 280 ? -38.991 -9.705 44.791 1.00 51.03 280 SER A O 1
ATOM 1975 N N . ARG A 1 281 ? -39.672 -11.761 45.312 1.00 57.47 281 ARG A N 1
ATOM 1976 C CA . ARG A 1 281 ? -38.571 -12.495 44.634 1.00 57.47 281 ARG A CA 1
ATOM 1977 C C . ARG A 1 281 ? -38.503 -12.297 43.102 1.00 57.47 281 ARG A C 1
ATOM 1979 O O . ARG A 1 281 ? -37.656 -12.900 42.451 1.00 57.47 281 ARG A O 1
ATOM 1986 N N . SER A 1 282 ? -39.388 -11.491 42.517 1.00 61.03 282 SER A N 1
ATOM 1987 C CA . SER A 1 282 ? -39.485 -11.286 41.067 1.00 61.03 282 SER A CA 1
ATOM 1988 C C . SER A 1 282 ? -38.500 -10.240 40.530 1.00 61.03 282 SER A C 1
ATOM 1990 O O . SER A 1 282 ? -38.040 -10.375 39.399 1.00 61.03 282 SER A O 1
ATOM 1992 N N . SER A 1 283 ? -38.153 -9.213 41.315 1.00 61.97 283 SER A N 1
ATOM 1993 C CA . SER A 1 283 ? -37.404 -8.049 40.804 1.00 61.97 283 SER A CA 1
ATOM 1994 C C . SER A 1 283 ? -35.948 -8.378 40.433 1.00 61.97 283 SER A C 1
ATOM 1996 O O . SER A 1 283 ? -35.443 -7.930 39.405 1.00 61.97 283 SER A O 1
ATOM 1998 N N . SER A 1 284 ? -35.291 -9.266 41.188 1.00 66.44 284 SER A N 1
ATOM 1999 C CA . SER A 1 284 ? -33.894 -9.649 40.926 1.00 66.44 284 SER A CA 1
ATOM 2000 C C . SER A 1 284 ? -33.704 -10.380 39.596 1.00 66.44 284 SER A C 1
ATOM 2002 O O . SER A 1 284 ? -32.665 -10.235 38.955 1.00 66.44 284 SER A O 1
ATOM 2004 N N . ARG A 1 285 ? -34.714 -11.135 39.141 1.00 75.06 285 ARG A N 1
ATOM 2005 C CA . ARG A 1 285 ? -34.664 -11.814 37.840 1.00 75.06 285 ARG A CA 1
ATOM 2006 C C . ARG A 1 285 ? -34.704 -10.817 36.691 1.00 75.06 285 ARG A C 1
ATOM 2008 O O . ARG A 1 285 ? -34.005 -11.017 35.707 1.00 75.06 285 ARG A O 1
ATOM 2015 N N . VAL A 1 286 ? -35.479 -9.742 36.827 1.00 74.94 286 VAL A N 1
ATOM 2016 C CA . VAL A 1 286 ? -35.593 -8.712 35.788 1.00 74.94 286 VAL A CA 1
ATOM 2017 C C . VAL A 1 286 ? -34.268 -7.968 35.631 1.00 74.94 286 VAL A C 1
ATOM 2019 O O . VAL A 1 286 ? -33.793 -7.837 34.509 1.00 74.94 286 VAL A O 1
ATOM 2022 N N . ALA A 1 287 ? -33.621 -7.571 36.731 1.00 72.88 287 ALA A N 1
ATOM 2023 C CA . ALA A 1 287 ? -32.310 -6.918 36.678 1.00 72.88 287 ALA A CA 1
ATOM 2024 C C . ALA A 1 287 ? -31.248 -7.804 36.001 1.00 72.88 287 ALA A C 1
ATOM 2026 O O . ALA A 1 287 ? -30.517 -7.339 35.130 1.00 72.88 287 ALA A O 1
ATOM 2027 N N . LEU A 1 288 ? -31.213 -9.098 36.340 1.00 77.00 288 LEU A N 1
ATOM 2028 C CA . LEU A 1 288 ? -30.279 -10.051 35.735 1.00 77.00 288 LEU A CA 1
ATOM 2029 C C . LEU A 1 288 ? -30.554 -10.227 34.232 1.00 77.00 288 LEU A C 1
ATOM 2031 O O . LEU A 1 288 ? -29.624 -10.202 33.432 1.00 77.00 288 LEU A O 1
ATOM 2035 N N . VAL A 1 289 ? -31.827 -10.325 33.830 1.00 78.25 289 VAL A N 1
ATOM 2036 C CA . VAL A 1 289 ? -32.216 -10.391 32.412 1.00 78.25 289 VAL A CA 1
ATOM 2037 C C . VAL A 1 289 ? -31.792 -9.127 31.665 1.00 78.25 289 VAL A C 1
ATOM 2039 O O . VAL A 1 289 ? -31.224 -9.241 30.584 1.00 78.25 289 VAL A O 1
ATOM 2042 N N . VAL A 1 290 ? -31.995 -7.935 32.236 1.00 78.25 290 VAL A N 1
ATOM 2043 C CA . VAL A 1 290 ? -31.569 -6.671 31.611 1.00 78.25 290 VAL A CA 1
ATOM 2044 C C . VAL A 1 290 ? -30.053 -6.640 31.421 1.00 78.25 290 VAL A C 1
ATOM 2046 O O . VAL A 1 290 ? -29.594 -6.328 30.326 1.00 78.25 290 VAL A O 1
ATOM 2049 N N . VAL A 1 291 ? -29.272 -7.027 32.435 1.00 78.50 291 VAL A N 1
ATOM 2050 C CA . VAL A 1 291 ? -27.804 -7.095 32.320 1.00 78.50 291 VAL A CA 1
ATOM 2051 C C . VAL A 1 291 ? -27.388 -8.072 31.224 1.00 78.50 291 VAL A C 1
ATOM 2053 O O . VAL A 1 291 ? -26.566 -7.720 30.383 1.00 78.50 291 VAL A O 1
ATOM 2056 N N . VAL A 1 292 ? -27.980 -9.268 31.178 1.00 80.44 292 VAL A N 1
ATOM 2057 C CA . VAL A 1 292 ? -27.675 -10.258 30.133 1.00 80.44 292 VAL A CA 1
ATOM 2058 C C . VAL A 1 292 ? -28.014 -9.713 28.748 1.00 80.44 292 VAL A C 1
ATOM 2060 O O . VAL A 1 292 ? -27.194 -9.827 27.844 1.00 80.44 292 VAL A O 1
ATOM 2063 N N . VAL A 1 293 ? -29.174 -9.075 28.573 1.00 80.06 293 VAL A N 1
ATOM 2064 C CA . VAL A 1 293 ? -29.573 -8.480 27.288 1.00 80.06 293 VAL A CA 1
ATOM 2065 C C . VAL A 1 293 ? -28.600 -7.381 26.862 1.00 80.06 293 VAL A C 1
ATOM 2067 O O . VAL A 1 293 ? -28.185 -7.367 25.706 1.00 80.06 293 VAL A O 1
ATOM 2070 N N . VAL A 1 294 ? -28.188 -6.498 27.778 1.00 79.81 294 VAL A N 1
ATOM 2071 C CA . VAL A 1 294 ? -27.200 -5.445 27.484 1.00 79.81 294 VAL A CA 1
ATOM 2072 C C . VAL A 1 294 ? -25.856 -6.052 27.089 1.00 79.81 294 VAL A C 1
ATOM 2074 O O . VAL A 1 294 ? -25.271 -5.635 26.092 1.00 79.81 294 VAL A O 1
ATOM 2077 N N . VAL A 1 295 ? -25.378 -7.057 27.825 1.00 78.06 295 VAL A N 1
ATOM 2078 C CA . VAL A 1 295 ? -24.118 -7.747 27.513 1.00 78.06 295 VAL A CA 1
ATOM 2079 C C . VAL A 1 295 ? -24.196 -8.423 26.144 1.00 78.06 295 VAL A C 1
ATOM 2081 O O . VAL A 1 295 ? -23.281 -8.265 25.341 1.00 78.06 295 VAL A O 1
ATOM 2084 N N . VAL A 1 296 ? -25.290 -9.124 25.837 1.00 78.12 296 VAL A N 1
ATOM 2085 C CA . VAL A 1 296 ? -25.494 -9.758 24.525 1.00 78.12 296 VAL A CA 1
ATOM 2086 C C . VAL A 1 296 ? -25.511 -8.712 23.414 1.00 78.12 296 VAL A C 1
ATOM 2088 O O . VAL A 1 296 ? -24.831 -8.893 22.409 1.00 78.12 296 VAL A O 1
ATOM 2091 N N . LEU A 1 297 ? -26.232 -7.603 23.595 1.00 79.19 297 LEU A N 1
ATOM 2092 C CA . LEU A 1 297 ? -26.288 -6.521 22.612 1.00 79.19 297 LEU A CA 1
ATOM 2093 C C . LEU A 1 297 ? -24.894 -5.947 22.350 1.00 79.19 297 LEU A C 1
ATOM 2095 O O . LEU A 1 297 ? -24.518 -5.745 21.200 1.00 79.19 297 LEU A O 1
ATOM 2099 N N . VAL A 1 298 ? -24.102 -5.748 23.400 1.00 77.06 298 VAL A N 1
ATOM 2100 C CA . VAL A 1 298 ? -22.716 -5.288 23.280 1.00 77.06 298 VAL A CA 1
ATOM 2101 C C . VAL A 1 298 ? -21.852 -6.291 22.527 1.00 77.06 298 VAL A C 1
ATOM 2103 O O . VAL A 1 298 ? -21.127 -5.891 21.621 1.00 77.06 298 VAL A O 1
ATOM 2106 N N . VAL A 1 299 ? -21.946 -7.581 22.848 1.00 78.25 299 VAL A N 1
ATOM 2107 C CA . VAL A 1 299 ? -21.209 -8.622 22.120 1.00 78.25 299 VAL A CA 1
ATOM 2108 C C . VAL A 1 299 ? -21.581 -8.603 20.638 1.00 78.25 299 VAL A C 1
ATOM 2110 O O . VAL A 1 299 ? -20.688 -8.627 19.797 1.00 78.25 299 VAL A O 1
ATOM 2113 N N . VAL A 1 300 ? -22.870 -8.483 20.305 1.00 76.31 300 VAL A N 1
ATOM 2114 C CA . VAL A 1 300 ? -23.333 -8.368 18.912 1.00 76.31 300 VAL A CA 1
ATOM 2115 C C . VAL A 1 300 ? -22.734 -7.137 18.233 1.00 76.31 300 VAL A C 1
ATOM 2117 O O . VAL A 1 300 ? -22.206 -7.257 17.132 1.00 76.31 300 VAL A O 1
ATOM 2120 N N . VAL A 1 301 ? -22.750 -5.971 18.886 1.00 78.56 301 VAL A N 1
ATOM 2121 C CA . VAL A 1 301 ? -22.140 -4.746 18.342 1.00 78.56 301 VAL A CA 1
ATOM 2122 C C . VAL A 1 301 ? -20.645 -4.941 18.093 1.00 78.56 301 VAL A C 1
ATOM 2124 O O . VAL A 1 301 ? -20.162 -4.583 17.024 1.00 78.56 301 VAL A O 1
ATOM 2127 N N . VAL A 1 302 ? -19.913 -5.542 19.034 1.00 78.44 302 VAL A N 1
ATOM 2128 C CA . VAL A 1 302 ? -18.478 -5.817 18.871 1.00 78.44 302 VAL A CA 1
ATOM 2129 C C . VAL A 1 302 ? -18.231 -6.759 17.693 1.00 78.44 302 VAL A C 1
ATOM 2131 O O . VAL A 1 302 ? -17.355 -6.476 16.883 1.00 78.44 302 VAL A O 1
ATOM 2134 N N . VAL A 1 303 ? -19.012 -7.834 17.554 1.00 75.81 303 VAL A N 1
ATOM 2135 C CA . VAL A 1 303 ? -18.893 -8.771 16.424 1.00 75.81 303 VAL A CA 1
ATOM 2136 C C . VAL A 1 303 ? -19.134 -8.056 15.095 1.00 75.81 303 VAL A C 1
ATOM 2138 O O . VAL A 1 303 ? -18.304 -8.166 14.199 1.00 75.81 303 VAL A O 1
ATOM 2141 N N . VAL A 1 304 ? -20.206 -7.265 14.988 1.00 75.12 304 VAL A N 1
ATOM 2142 C CA . VAL A 1 304 ? -20.518 -6.499 13.769 1.00 75.12 304 VAL A CA 1
ATOM 2143 C C . VAL A 1 304 ? -19.397 -5.516 13.437 1.00 75.12 304 VAL A C 1
ATOM 2145 O O . VAL A 1 304 ? -18.984 -5.418 12.284 1.00 75.12 304 VAL A O 1
ATOM 2148 N N . VAL A 1 305 ? -18.868 -4.804 14.436 1.00 78.31 305 VAL A N 1
ATOM 2149 C CA . VAL A 1 305 ? -17.734 -3.893 14.236 1.00 78.31 305 VAL A CA 1
ATOM 2150 C C . VAL A 1 305 ? -16.524 -4.667 13.717 1.00 78.31 305 VAL A C 1
ATOM 2152 O O . VAL A 1 305 ? -15.931 -4.251 12.730 1.00 78.31 305 VAL A O 1
ATOM 2155 N N . VAL A 1 306 ? -16.177 -5.808 14.315 1.00 79.00 306 VAL A N 1
ATOM 2156 C CA . VAL A 1 306 ? -15.056 -6.639 13.849 1.00 79.00 306 VAL A CA 1
ATOM 2157 C C . VAL A 1 306 ? -15.272 -7.118 12.410 1.00 79.00 306 VAL A C 1
ATOM 2159 O O . VAL A 1 306 ? -14.351 -7.022 11.602 1.00 79.00 306 VAL A O 1
ATOM 2162 N N . GLU A 1 307 ? -16.472 -7.578 12.053 1.00 73.50 307 GLU A N 1
ATOM 2163 C CA . GLU A 1 307 ? -16.789 -8.002 10.683 1.00 73.50 307 GLU A CA 1
ATOM 2164 C C . GLU A 1 307 ? -16.618 -6.866 9.672 1.00 73.50 307 GLU A C 1
ATOM 2166 O O . GLU A 1 307 ? -15.950 -7.048 8.652 1.00 73.50 307 GLU A O 1
ATOM 2171 N N . VAL A 1 308 ? -17.152 -5.675 9.967 1.00 73.94 308 VAL A N 1
ATOM 2172 C CA . VAL A 1 308 ? -17.000 -4.491 9.104 1.00 73.94 308 VAL A CA 1
ATOM 2173 C C . VAL A 1 308 ? -15.524 -4.181 8.865 1.00 73.94 308 VAL A C 1
ATOM 2175 O O . VAL A 1 308 ? -15.126 -3.858 7.751 1.00 73.94 308 VAL A O 1
ATOM 2178 N N . VAL A 1 309 ? -14.689 -4.331 9.887 1.00 74.75 309 VAL A N 1
ATOM 2179 C CA . VAL A 1 309 ? -13.252 -4.045 9.808 1.00 74.75 309 VAL A CA 1
ATOM 2180 C C . VAL A 1 309 ? -12.532 -5.047 8.948 1.00 74.75 309 VAL A C 1
ATOM 2182 O O . VAL A 1 309 ? -11.740 -4.656 8.098 1.00 74.75 309 VAL A O 1
ATOM 2185 N N . VAL A 1 310 ? -12.831 -6.331 9.134 1.00 74.06 310 VAL A N 1
ATOM 2186 C CA . VAL A 1 310 ? -12.286 -7.382 8.277 1.00 74.06 310 VAL A CA 1
ATOM 2187 C C . VAL A 1 310 ? -12.652 -7.098 6.821 1.00 74.06 310 VAL A C 1
ATOM 2189 O O . VAL A 1 310 ? -11.777 -7.161 5.963 1.00 74.06 310 VAL A O 1
ATOM 2192 N N . VAL A 1 311 ? -13.899 -6.708 6.538 1.00 73.75 311 VAL A N 1
ATOM 2193 C CA . VAL A 1 311 ? -14.325 -6.340 5.179 1.00 73.75 311 VAL A CA 1
ATOM 2194 C C . VAL A 1 311 ? -13.537 -5.143 4.646 1.00 73.75 311 VAL A C 1
ATOM 2196 O O . VAL A 1 311 ? -13.025 -5.222 3.532 1.00 73.75 311 VAL A O 1
ATOM 2199 N N . VAL A 1 312 ? -13.392 -4.063 5.422 1.00 77.00 312 VAL A N 1
ATOM 2200 C CA . VAL A 1 312 ? -12.631 -2.871 5.002 1.00 77.00 312 VAL A CA 1
ATOM 2201 C C . VAL A 1 312 ? -11.178 -3.230 4.693 1.00 77.00 312 VAL A C 1
ATOM 2203 O O . VAL A 1 312 ? -10.703 -2.930 3.600 1.00 77.00 312 VAL A O 1
ATOM 2206 N N . VAL A 1 313 ? -10.510 -3.958 5.591 1.00 76.31 313 VAL A N 1
ATOM 2207 C CA . VAL A 1 313 ? -9.117 -4.389 5.403 1.00 76.31 313 VAL A CA 1
ATOM 2208 C C . VAL A 1 313 ? -8.977 -5.272 4.162 1.00 76.31 313 VAL A C 1
ATOM 2210 O O . VAL A 1 313 ? -8.053 -5.088 3.373 1.00 76.31 313 VAL A O 1
ATOM 2213 N N . VAL A 1 314 ? -9.895 -6.219 3.947 1.00 71.19 314 VAL A N 1
ATOM 2214 C CA . VAL A 1 314 ? -9.872 -7.083 2.757 1.00 71.19 314 VAL A CA 1
ATOM 2215 C C . VAL A 1 314 ? -10.038 -6.259 1.481 1.00 71.19 314 VAL A C 1
ATOM 2217 O O . VAL A 1 314 ? -9.275 -6.452 0.536 1.00 71.19 314 VAL A O 1
ATOM 2220 N N . VAL A 1 315 ? -10.994 -5.327 1.445 1.00 73.56 315 VAL A N 1
ATOM 2221 C CA . VAL A 1 315 ? -11.218 -4.450 0.285 1.00 73.56 315 VAL A CA 1
ATOM 2222 C C . VAL A 1 315 ? -9.974 -3.616 -0.012 1.00 73.56 315 VAL A C 1
ATOM 2224 O O . VAL A 1 315 ? -9.543 -3.548 -1.160 1.00 73.56 315 VAL A O 1
ATOM 2227 N N . GLU A 1 316 ? -9.356 -3.032 1.009 1.00 74.00 316 GLU A N 1
ATOM 2228 C CA . GLU A 1 316 ? -8.132 -2.243 0.874 1.00 74.00 316 GLU A CA 1
ATOM 2229 C C . GLU A 1 316 ? -6.968 -3.063 0.316 1.00 74.00 316 GLU A C 1
ATOM 2231 O O . GLU A 1 316 ? -6.314 -2.643 -0.643 1.00 74.00 316 GLU A O 1
ATOM 2236 N N . VAL A 1 317 ? -6.748 -4.269 0.847 1.00 72.00 317 VAL A N 1
ATOM 2237 C CA . VAL A 1 317 ? -5.731 -5.193 0.327 1.00 72.00 317 VAL A CA 1
ATOM 2238 C C . VAL A 1 317 ? -6.007 -5.534 -1.139 1.00 72.00 317 VAL A C 1
ATOM 2240 O O . VAL A 1 317 ? -5.085 -5.502 -1.954 1.00 72.00 317 VAL A O 1
ATOM 2243 N N . VAL A 1 318 ? -7.263 -5.804 -1.508 1.00 69.31 318 VAL A N 1
ATOM 2244 C CA . VAL A 1 318 ? -7.645 -6.072 -2.905 1.00 69.31 318 VAL A CA 1
ATOM 2245 C C . VAL A 1 318 ? -7.332 -4.873 -3.802 1.00 69.31 318 VAL A C 1
ATOM 2247 O O . VAL A 1 318 ? -6.753 -5.059 -4.871 1.00 69.31 318 VAL A O 1
ATOM 2250 N N . VAL A 1 319 ? -7.642 -3.646 -3.371 1.00 71.88 319 VAL A N 1
ATOM 2251 C CA . VAL A 1 319 ? -7.327 -2.424 -4.131 1.00 71.88 319 VAL A CA 1
ATOM 2252 C C . VAL A 1 319 ? -5.820 -2.285 -4.351 1.00 71.88 319 VAL A C 1
ATOM 2254 O O . VAL A 1 319 ? -5.398 -2.025 -5.478 1.00 71.88 319 VAL A O 1
ATOM 2257 N N . VAL A 1 320 ? -4.995 -2.521 -3.325 1.00 74.19 320 VAL A N 1
ATOM 2258 C CA . VAL A 1 320 ? -3.526 -2.492 -3.465 1.00 74.19 320 VAL A CA 1
ATOM 2259 C C . VAL A 1 320 ? -3.054 -3.515 -4.483 1.00 74.19 320 VAL A C 1
ATOM 2261 O O . VAL A 1 320 ? -2.280 -3.173 -5.375 1.00 74.19 320 VAL A O 1
ATOM 2264 N N . VAL A 1 321 ? -3.532 -4.757 -4.381 1.00 71.69 321 VAL A N 1
ATOM 2265 C CA . VAL A 1 321 ? -3.163 -5.825 -5.317 1.00 71.69 321 VAL A CA 1
ATOM 2266 C C . VAL A 1 321 ? -3.526 -5.428 -6.747 1.00 71.69 321 VAL A C 1
ATOM 2268 O O . VAL A 1 321 ? -2.690 -5.554 -7.639 1.00 71.69 321 VAL A O 1
ATOM 2271 N N . VAL A 1 322 ? -4.726 -4.886 -6.972 1.00 68.12 322 VAL A N 1
ATOM 2272 C CA . VAL A 1 322 ? -5.157 -4.414 -8.296 1.00 68.12 322 VAL A CA 1
ATOM 2273 C C . VAL A 1 322 ? -4.241 -3.303 -8.815 1.00 68.12 322 VAL A C 1
ATOM 2275 O O . VAL A 1 322 ? -3.790 -3.383 -9.956 1.00 68.12 322 VAL A O 1
ATOM 2278 N N . VAL A 1 323 ? -3.912 -2.300 -7.996 1.00 73.56 323 VAL A N 1
ATOM 2279 C CA . VAL A 1 323 ? -3.011 -1.203 -8.397 1.00 73.56 323 VAL A CA 1
ATOM 2280 C C . VAL A 1 323 ? -1.623 -1.728 -8.759 1.00 73.56 323 VAL A C 1
ATOM 2282 O O . VAL A 1 323 ? -1.072 -1.344 -9.792 1.00 73.56 323 VAL A O 1
ATOM 2285 N N . VAL A 1 324 ? -1.070 -2.633 -7.950 1.00 72.00 324 VAL A N 1
ATOM 2286 C CA . VAL A 1 324 ? 0.228 -3.263 -8.220 1.00 72.00 324 VAL A CA 1
ATOM 2287 C C . VAL A 1 324 ? 0.188 -4.021 -9.546 1.00 72.00 324 VAL A C 1
ATOM 2289 O O . VAL A 1 324 ? 1.076 -3.834 -10.374 1.00 72.00 324 VAL A O 1
ATOM 2292 N N . VAL A 1 325 ? -0.854 -4.823 -9.792 1.00 67.38 325 VAL A N 1
ATOM 2293 C CA . VAL A 1 325 ? -1.021 -5.562 -11.054 1.00 67.38 325 VAL A CA 1
ATOM 2294 C C . VAL A 1 325 ? -1.092 -4.609 -12.246 1.00 67.38 325 VAL A C 1
ATOM 2296 O O . VAL A 1 325 ? -0.377 -4.814 -13.225 1.00 67.38 325 VAL A O 1
ATOM 2299 N N . VAL A 1 326 ? -1.903 -3.550 -12.166 1.00 71.75 326 VAL A N 1
ATOM 2300 C CA . VAL A 1 326 ? -2.024 -2.547 -13.238 1.00 71.75 326 VAL A CA 1
ATOM 2301 C C . VAL A 1 326 ? -0.670 -1.920 -13.544 1.00 71.75 326 VAL A C 1
ATOM 2303 O O . VAL A 1 326 ? -0.293 -1.806 -14.708 1.00 71.75 326 VAL A O 1
ATOM 2306 N N . VAL A 1 327 ? 0.100 -1.561 -12.521 1.00 72.44 327 VAL A N 1
ATOM 2307 C CA . VAL A 1 327 ? 1.431 -0.995 -12.729 1.00 72.44 327 VAL A CA 1
ATOM 2308 C C . VAL A 1 327 ? 2.395 -1.994 -13.347 1.00 72.44 327 VAL A C 1
ATOM 2310 O O . VAL A 1 327 ? 3.089 -1.633 -14.295 1.00 72.44 327 VAL A O 1
ATOM 2313 N N . VAL A 1 328 ? 2.425 -3.241 -12.879 1.00 69.00 328 VAL A N 1
ATOM 2314 C CA . VAL A 1 328 ? 3.258 -4.277 -13.505 1.00 69.00 328 VAL A CA 1
ATOM 2315 C C . VAL A 1 328 ? 2.917 -4.402 -14.992 1.00 69.00 328 VAL A C 1
ATOM 2317 O O . VAL A 1 328 ? 3.825 -4.414 -15.821 1.00 69.00 328 VAL A O 1
ATOM 2320 N N . VAL A 1 329 ? 1.628 -4.405 -15.348 1.00 67.62 329 VAL A N 1
ATOM 2321 C CA . VAL A 1 329 ? 1.183 -4.422 -16.751 1.00 67.62 329 VAL A CA 1
ATOM 2322 C C . VAL A 1 329 ? 1.695 -3.199 -17.516 1.00 67.62 329 VAL A C 1
ATOM 2324 O O . VAL A 1 329 ? 2.251 -3.360 -18.600 1.00 67.62 329 VAL A O 1
ATOM 2327 N N . VAL A 1 330 ? 1.572 -1.989 -16.961 1.00 71.44 330 VAL A N 1
ATOM 2328 C CA . VAL A 1 330 ? 2.079 -0.756 -17.595 1.00 71.44 330 VAL A CA 1
ATOM 2329 C C . VAL A 1 330 ? 3.588 -0.830 -17.827 1.00 71.44 330 VAL A C 1
ATOM 2331 O O . VAL A 1 330 ? 4.046 -0.531 -18.928 1.00 71.44 330 VAL A O 1
ATOM 2334 N N . VAL A 1 331 ? 4.362 -1.270 -16.833 1.00 73.00 331 VAL A N 1
ATOM 2335 C CA . VAL A 1 331 ? 5.819 -1.427 -16.954 1.00 73.00 331 VAL A CA 1
ATOM 2336 C C . VAL A 1 331 ? 6.164 -2.426 -18.054 1.00 73.00 331 VAL A C 1
ATOM 2338 O O . VAL A 1 331 ? 7.011 -2.131 -18.894 1.00 73.00 331 VAL A O 1
ATOM 2341 N N . VAL A 1 332 ? 5.483 -3.574 -18.106 1.00 67.81 332 VAL A N 1
ATOM 2342 C CA . VAL A 1 332 ? 5.691 -4.577 -19.161 1.00 67.81 332 VAL A CA 1
ATOM 2343 C C . VAL A 1 332 ? 5.399 -3.992 -20.543 1.00 67.81 332 VAL A C 1
ATOM 2345 O O . VAL A 1 332 ? 6.221 -4.136 -21.444 1.00 67.81 332 VAL A O 1
ATOM 2348 N N . VAL A 1 333 ? 4.275 -3.289 -20.714 1.00 68.06 333 VAL A N 1
ATOM 2349 C CA . VAL A 1 333 ? 3.922 -2.637 -21.988 1.00 68.06 333 VAL A CA 1
ATOM 2350 C C . VAL A 1 333 ? 4.998 -1.634 -22.402 1.00 68.06 333 VAL A C 1
ATOM 2352 O O . VAL A 1 333 ? 5.447 -1.644 -23.545 1.00 68.06 333 VAL A O 1
ATOM 2355 N N . VAL A 1 334 ? 5.454 -0.802 -21.469 1.00 73.50 334 VAL A N 1
ATOM 2356 C CA . VAL A 1 334 ? 6.493 0.203 -21.709 1.00 73.50 334 VAL A CA 1
ATOM 2357 C C . VAL A 1 334 ? 7.824 -0.445 -22.119 1.00 73.50 334 VAL A C 1
ATOM 2359 O O . VAL A 1 334 ? 8.458 0.005 -23.075 1.00 73.50 334 VAL A O 1
ATOM 2362 N N . VAL A 1 335 ? 8.224 -1.539 -21.464 1.00 70.31 335 VAL A N 1
ATOM 2363 C CA . VAL A 1 335 ? 9.417 -2.316 -21.840 1.00 70.31 335 VAL A CA 1
ATOM 2364 C C . VAL A 1 335 ? 9.274 -2.898 -23.247 1.00 70.31 335 VAL A C 1
ATOM 2366 O O . VAL A 1 335 ? 10.195 -2.771 -24.052 1.00 70.31 335 VAL A O 1
ATOM 2369 N N . VAL A 1 336 ? 8.119 -3.486 -23.579 1.00 68.19 336 VAL A N 1
ATOM 2370 C CA . VAL A 1 336 ? 7.849 -4.020 -24.925 1.00 68.19 336 VAL A CA 1
ATOM 2371 C C . VAL A 1 336 ? 7.972 -2.921 -25.981 1.00 68.19 336 VAL A C 1
ATOM 2373 O O . VAL A 1 336 ? 8.625 -3.131 -27.001 1.00 68.19 336 VAL A O 1
ATOM 2376 N N . VAL A 1 337 ? 7.416 -1.733 -25.726 1.00 71.00 337 VAL A N 1
ATOM 2377 C CA . VAL A 1 337 ? 7.526 -0.584 -26.640 1.00 71.00 337 VAL A CA 1
ATOM 2378 C C . VAL A 1 337 ? 8.987 -0.185 -26.862 1.00 71.00 337 VAL A C 1
ATOM 2380 O O . VAL A 1 337 ? 9.381 0.023 -28.008 1.00 71.00 337 VAL A O 1
ATOM 2383 N N . VAL A 1 338 ? 9.819 -0.138 -25.816 1.00 72.06 338 VAL A N 1
ATOM 2384 C CA . VAL A 1 338 ? 11.258 0.151 -25.979 1.00 72.06 338 VAL A CA 1
ATOM 2385 C C . VAL A 1 338 ? 11.948 -0.880 -26.834 1.00 72.06 338 VAL A C 1
ATOM 2387 O O . VAL A 1 338 ? 12.681 -0.507 -27.744 1.00 72.06 338 VAL A O 1
ATOM 2390 N N . VAL A 1 339 ? 11.722 -2.162 -26.555 1.00 70.31 339 VAL A N 1
ATOM 2391 C CA . VAL A 1 339 ? 12.343 -3.239 -27.327 1.00 70.31 339 VAL A CA 1
ATOM 2392 C C . VAL A 1 339 ? 11.973 -3.098 -28.802 1.00 70.31 339 VAL A C 1
ATOM 2394 O O . VAL A 1 339 ? 12.855 -3.163 -29.654 1.00 70.31 339 VAL A O 1
ATOM 2397 N N . VAL A 1 340 ? 10.703 -2.816 -29.110 1.00 68.75 340 VAL A N 1
ATOM 2398 C CA . VAL A 1 340 ? 10.255 -2.568 -30.487 1.00 68.75 340 VAL A CA 1
ATOM 2399 C C . VAL A 1 340 ? 10.979 -1.369 -31.105 1.00 68.75 340 VAL A C 1
ATOM 2401 O O . VAL A 1 340 ? 11.487 -1.490 -32.217 1.00 68.75 340 VAL A O 1
ATOM 2404 N N . VAL A 1 341 ? 11.089 -0.235 -30.404 1.00 70.88 341 VAL A N 1
ATOM 2405 C CA . VAL A 1 341 ? 11.792 0.954 -30.923 1.00 70.88 341 VAL A CA 1
ATOM 2406 C C . VAL A 1 341 ? 13.273 0.669 -31.177 1.00 70.88 341 VAL A C 1
ATOM 2408 O O . VAL A 1 341 ? 13.791 1.032 -32.232 1.00 70.88 341 VAL A O 1
ATOM 2411 N N . VAL A 1 342 ? 13.949 -0.013 -30.249 1.00 70.06 342 VAL A N 1
ATOM 2412 C CA . VAL A 1 342 ? 15.357 -0.409 -30.402 1.00 70.06 342 VAL A CA 1
ATOM 2413 C C . VAL A 1 342 ? 15.525 -1.299 -31.632 1.00 70.06 342 VAL A C 1
ATOM 2415 O O . VAL A 1 342 ? 16.404 -1.039 -32.450 1.00 70.06 342 VAL A O 1
ATOM 2418 N N . VAL A 1 343 ? 14.662 -2.305 -31.810 1.00 68.56 343 VAL A N 1
ATOM 2419 C CA . VAL A 1 343 ? 14.698 -3.196 -32.980 1.00 68.56 343 VAL A CA 1
ATOM 2420 C C . VAL A 1 343 ? 14.492 -2.416 -34.277 1.00 68.56 343 VAL A C 1
ATOM 2422 O O . VAL A 1 343 ? 15.269 -2.592 -35.213 1.00 68.56 343 VAL A O 1
ATOM 2425 N N . VAL A 1 344 ? 13.496 -1.526 -34.336 1.00 69.62 344 VAL A N 1
ATOM 2426 C CA . VAL A 1 344 ? 13.237 -0.687 -35.520 1.00 69.62 344 VAL A CA 1
ATOM 2427 C C . VAL A 1 344 ? 14.464 0.143 -35.870 1.00 69.62 344 VAL A C 1
ATOM 2429 O O . VAL A 1 344 ? 14.857 0.195 -37.033 1.00 69.62 344 VAL A O 1
ATOM 2432 N N . VAL A 1 345 ? 15.113 0.749 -34.879 1.00 71.25 345 VAL A N 1
ATOM 2433 C CA . VAL A 1 345 ? 16.323 1.527 -35.134 1.00 71.25 345 VAL A CA 1
ATOM 2434 C C . VAL A 1 345 ? 17.472 0.659 -35.627 1.00 71.25 345 VAL A C 1
ATOM 2436 O O . VAL A 1 345 ? 18.111 1.027 -36.611 1.00 71.25 345 VAL A O 1
ATOM 2439 N N . VAL A 1 346 ? 17.726 -0.490 -35.004 1.00 69.75 346 VAL A N 1
ATOM 2440 C CA . VAL A 1 346 ? 18.773 -1.406 -35.477 1.00 69.75 346 VAL A CA 1
ATOM 2441 C C . VAL A 1 346 ? 18.531 -1.775 -36.943 1.00 69.75 346 VAL A C 1
ATOM 2443 O O . VAL A 1 346 ? 19.460 -1.714 -37.744 1.00 69.75 346 VAL A O 1
ATOM 2446 N N . VAL A 1 347 ? 17.282 -2.066 -37.323 1.00 69.69 347 VAL A N 1
ATOM 2447 C CA . VAL A 1 347 ? 16.908 -2.336 -38.721 1.00 69.69 347 VAL A CA 1
ATOM 2448 C C . VAL A 1 347 ? 17.215 -1.139 -39.624 1.00 69.69 347 VAL A C 1
ATOM 2450 O O . VAL A 1 347 ? 17.826 -1.322 -40.674 1.00 69.69 347 VAL A O 1
ATOM 2453 N N . VAL A 1 348 ? 16.855 0.085 -39.224 1.00 70.56 348 VAL A N 1
ATOM 2454 C CA . VAL A 1 348 ? 17.149 1.304 -40.001 1.00 70.56 348 VAL A CA 1
ATOM 2455 C C . VAL A 1 348 ? 18.654 1.498 -40.189 1.00 70.56 348 VAL A C 1
ATOM 2457 O O . VAL A 1 348 ? 19.092 1.750 -41.309 1.00 70.56 348 VAL A O 1
ATOM 2460 N N . VAL A 1 349 ? 19.456 1.334 -39.133 1.00 69.50 349 VAL A N 1
ATOM 2461 C CA . VAL A 1 349 ? 20.921 1.453 -39.210 1.00 69.50 349 VAL A CA 1
ATOM 2462 C C . VAL A 1 349 ? 21.495 0.421 -40.177 1.00 69.50 349 VAL A C 1
ATOM 2464 O O . VAL A 1 349 ? 22.295 0.777 -41.038 1.00 69.50 349 VAL A O 1
ATOM 2467 N N . VAL A 1 350 ? 21.052 -0.836 -40.093 1.00 70.00 350 VAL A N 1
ATOM 2468 C CA . VAL A 1 350 ? 21.489 -1.897 -41.013 1.00 70.00 350 VAL A CA 1
ATOM 2469 C C . VAL A 1 350 ? 21.137 -1.547 -42.459 1.00 70.00 350 VAL A C 1
ATOM 2471 O O . VAL A 1 350 ? 21.992 -1.665 -43.331 1.00 70.00 350 VAL A O 1
ATOM 2474 N N . VAL A 1 351 ? 19.917 -1.067 -42.724 1.00 70.31 351 VAL A N 1
ATOM 2475 C CA . VAL A 1 351 ? 19.499 -0.654 -44.074 1.00 70.31 351 VAL A CA 1
ATOM 2476 C C . VAL A 1 351 ? 20.380 0.479 -44.601 1.00 70.31 351 VAL A C 1
ATOM 2478 O O . VAL A 1 351 ? 20.844 0.396 -45.736 1.00 70.31 351 VAL A O 1
ATOM 2481 N N . VAL A 1 352 ? 20.663 1.501 -43.788 1.00 70.00 352 VAL A N 1
ATOM 2482 C CA . VAL A 1 352 ? 21.542 2.617 -44.181 1.00 70.00 352 VAL A CA 1
ATOM 2483 C C . VAL A 1 352 ? 22.943 2.111 -44.522 1.00 70.00 352 VAL A C 1
ATOM 2485 O O . VAL A 1 352 ? 23.466 2.456 -45.578 1.00 70.00 352 VAL A O 1
ATOM 2488 N N . VAL A 1 353 ? 23.529 1.251 -43.684 1.00 70.75 353 VAL A N 1
ATOM 2489 C CA . VAL A 1 353 ? 24.858 0.669 -43.937 1.00 70.75 353 VAL A CA 1
ATOM 2490 C C . VAL A 1 353 ? 24.872 -0.123 -45.245 1.00 70.75 353 VAL A C 1
ATOM 2492 O O . VAL A 1 353 ? 25.772 0.065 -46.058 1.00 70.75 353 VAL A O 1
ATOM 2495 N N . VAL A 1 354 ? 23.862 -0.964 -45.490 1.00 73.62 354 VAL A N 1
ATOM 2496 C CA . VAL A 1 354 ? 23.760 -1.740 -46.736 1.00 73.62 354 VAL A CA 1
ATOM 2497 C C . VAL A 1 354 ? 23.669 -0.819 -47.954 1.00 73.62 354 VAL A C 1
ATOM 2499 O O . VAL A 1 354 ? 24.375 -1.047 -48.932 1.00 73.62 354 VAL A O 1
ATOM 2502 N N . VAL A 1 355 ? 22.854 0.238 -47.897 1.00 73.06 355 VAL A N 1
ATOM 2503 C CA . VAL A 1 355 ? 22.722 1.207 -48.999 1.00 73.06 355 VAL A CA 1
ATOM 2504 C C . VAL A 1 355 ? 24.054 1.898 -49.296 1.00 73.06 355 VAL A C 1
ATOM 2506 O O . VAL A 1 355 ? 24.411 2.033 -50.463 1.00 73.06 355 VAL A O 1
ATOM 2509 N N . VAL A 1 356 ? 24.812 2.286 -48.267 1.00 71.88 356 VAL A N 1
ATOM 2510 C CA . VAL A 1 356 ? 26.140 2.900 -48.437 1.00 71.88 356 VAL A CA 1
ATOM 2511 C C . VAL A 1 356 ? 27.114 1.929 -49.083 1.00 71.88 356 VAL A C 1
ATOM 2513 O O . VAL A 1 356 ? 27.776 2.295 -50.046 1.00 71.88 356 VAL A O 1
ATOM 2516 N N . VAL A 1 357 ? 27.182 0.689 -48.593 1.00 74.31 357 VAL A N 1
ATOM 2517 C CA . VAL A 1 357 ? 28.075 -0.332 -49.157 1.00 74.31 357 VAL A CA 1
ATOM 2518 C C . VAL A 1 357 ? 27.740 -0.584 -50.626 1.00 74.31 357 VAL A C 1
ATOM 2520 O O . VAL A 1 357 ? 28.637 -0.592 -51.461 1.00 74.31 357 VAL A O 1
ATOM 2523 N N . VAL A 1 358 ? 26.454 -0.722 -50.966 1.00 77.38 358 VAL A N 1
ATOM 2524 C CA . VAL A 1 358 ? 26.023 -0.894 -52.361 1.00 77.38 358 VAL A CA 1
ATOM 2525 C C . VAL A 1 358 ? 26.402 0.321 -53.208 1.00 77.38 358 VAL A C 1
ATOM 2527 O O . VAL A 1 358 ? 26.899 0.144 -54.315 1.00 77.38 358 VAL A O 1
ATOM 2530 N N . ALA A 1 359 ? 26.216 1.542 -52.701 1.00 72.44 359 ALA A N 1
ATOM 2531 C CA . ALA A 1 359 ? 26.595 2.757 -53.419 1.00 72.44 359 ALA A CA 1
ATOM 2532 C C . ALA A 1 359 ? 28.107 2.818 -53.694 1.00 72.44 359 ALA A C 1
ATOM 2534 O O . ALA A 1 359 ? 28.496 3.125 -54.817 1.00 72.44 359 ALA A O 1
ATOM 2535 N N . VAL A 1 360 ? 28.946 2.472 -52.711 1.00 73.75 360 VAL A N 1
ATOM 2536 C CA . VAL A 1 360 ? 30.409 2.410 -52.875 1.00 73.75 360 VAL A CA 1
ATOM 2537 C C . VAL A 1 360 ? 30.797 1.374 -53.929 1.00 73.75 360 VAL A C 1
ATOM 2539 O O . VAL A 1 360 ? 31.539 1.699 -54.848 1.00 73.75 360 VAL A O 1
ATOM 2542 N N . VAL A 1 361 ? 30.233 0.164 -53.866 1.00 75.94 361 VAL A N 1
ATOM 2543 C CA . VAL A 1 361 ? 30.521 -0.900 -54.845 1.00 75.94 361 VAL A CA 1
ATOM 2544 C C . VAL A 1 361 ? 30.096 -0.495 -56.259 1.00 75.94 361 VAL A C 1
ATOM 2546 O O . VAL A 1 361 ? 30.836 -0.722 -57.210 1.00 75.94 361 VAL A O 1
ATOM 2549 N N . VAL A 1 362 ? 28.921 0.122 -56.425 1.00 75.88 362 VAL A N 1
ATOM 2550 C CA . VAL A 1 362 ? 28.463 0.602 -57.742 1.00 75.88 362 VAL A CA 1
ATOM 2551 C C . VAL A 1 362 ? 29.414 1.660 -58.293 1.00 75.88 362 VAL A C 1
ATOM 2553 O O . VAL A 1 362 ? 29.755 1.616 -59.471 1.00 75.88 362 VAL A O 1
ATOM 2556 N N . VAL A 1 363 ? 29.864 2.585 -57.446 1.00 72.19 363 VAL A N 1
ATOM 2557 C CA . VAL A 1 363 ? 30.836 3.609 -57.831 1.00 72.19 363 VAL A CA 1
ATOM 2558 C C . VAL A 1 363 ? 32.157 2.979 -58.276 1.00 72.19 363 VAL A C 1
ATOM 2560 O O . VAL A 1 363 ? 32.652 3.333 -59.342 1.00 72.19 363 VAL A O 1
ATOM 2563 N N . GLU A 1 364 ? 32.701 2.027 -57.515 1.00 71.44 364 GLU A N 1
ATOM 2564 C CA . GLU A 1 364 ? 33.930 1.315 -57.888 1.00 71.44 364 GLU A CA 1
ATOM 2565 C C . GLU A 1 364 ? 33.792 0.620 -59.245 1.00 71.44 364 GLU A C 1
ATOM 2567 O O . GLU A 1 364 ? 34.658 0.776 -60.102 1.00 71.44 364 GLU A O 1
ATOM 2572 N N . VAL A 1 365 ? 32.688 -0.099 -59.474 1.00 76.62 365 VAL A N 1
ATOM 2573 C CA . VAL A 1 365 ? 32.447 -0.803 -60.744 1.00 76.62 365 VAL A CA 1
ATOM 2574 C C . VAL A 1 365 ? 32.385 0.175 -61.918 1.00 76.62 365 VAL A C 1
ATOM 2576 O O . VAL A 1 365 ? 33.033 -0.069 -62.932 1.00 76.62 365 VAL A O 1
ATOM 2579 N N . VAL A 1 366 ? 31.669 1.296 -61.773 1.00 74.06 366 VAL A N 1
ATOM 2580 C CA . VAL A 1 366 ? 31.558 2.315 -62.832 1.00 74.06 366 VAL A CA 1
ATOM 2581 C C . VAL A 1 366 ? 32.911 2.965 -63.122 1.00 74.06 366 VAL A C 1
ATOM 2583 O O . VAL A 1 366 ? 33.246 3.178 -64.283 1.00 74.06 366 VAL A O 1
ATOM 2586 N N . VAL A 1 367 ? 33.716 3.259 -62.096 1.00 70.88 367 VAL A N 1
ATOM 2587 C CA . VAL A 1 367 ? 35.064 3.819 -62.291 1.00 70.88 367 VAL A CA 1
ATOM 2588 C C . VAL A 1 367 ? 35.964 2.824 -63.019 1.00 70.88 367 VAL A C 1
ATOM 2590 O O . VAL A 1 367 ? 36.661 3.214 -63.949 1.00 70.88 367 VAL A O 1
ATOM 2593 N N . VAL A 1 368 ? 35.940 1.545 -62.632 1.00 72.69 368 VAL A N 1
ATOM 2594 C CA . VAL A 1 368 ? 36.736 0.504 -63.300 1.00 72.69 368 VAL A CA 1
ATOM 2595 C C . VAL A 1 368 ? 36.323 0.354 -64.763 1.00 72.69 368 VAL A C 1
ATOM 2597 O O . VAL A 1 368 ? 37.194 0.267 -65.619 1.00 72.69 368 VAL A O 1
ATOM 2600 N N . GLU A 1 369 ? 35.024 0.357 -65.061 1.00 77.25 369 GLU A N 1
ATOM 2601 C CA . GLU A 1 369 ? 34.513 0.261 -66.433 1.00 77.25 369 GLU A CA 1
ATOM 2602 C C . GLU A 1 369 ? 34.988 1.441 -67.294 1.00 77.25 369 GLU A C 1
ATOM 2604 O O . GLU A 1 369 ? 35.584 1.221 -68.342 1.00 77.25 369 GLU A O 1
ATOM 2609 N N . VAL A 1 370 ? 34.850 2.678 -66.801 1.00 69.38 370 VAL A N 1
ATOM 2610 C CA . VAL A 1 370 ? 35.287 3.897 -67.512 1.00 69.38 370 VAL A CA 1
ATOM 2611 C C . VAL A 1 370 ? 36.805 3.962 -67.715 1.00 69.38 370 VAL A C 1
ATOM 2613 O O . VAL A 1 370 ? 37.261 4.589 -68.661 1.00 69.38 370 VAL A O 1
ATOM 2616 N N . VAL A 1 371 ? 37.603 3.359 -66.829 1.00 68.25 371 VAL A N 1
ATOM 2617 C CA . VAL A 1 371 ? 39.073 3.316 -66.968 1.00 68.25 371 VAL A CA 1
ATOM 2618 C C . VAL A 1 371 ? 39.528 2.227 -67.945 1.00 68.25 371 VAL A C 1
ATOM 2620 O O . VAL A 1 371 ? 40.617 2.327 -68.508 1.00 68.25 371 VAL A O 1
ATOM 2623 N N . VAL A 1 372 ? 38.739 1.162 -68.106 1.00 75.06 372 VAL A N 1
ATOM 2624 C CA . VAL A 1 372 ? 39.056 0.050 -69.015 1.00 75.06 372 VAL A CA 1
ATOM 2625 C C . VAL A 1 372 ? 38.658 0.360 -70.461 1.00 75.06 372 VAL A C 1
ATOM 2627 O O . VAL A 1 372 ? 39.327 -0.136 -71.372 1.00 75.06 372 VAL A O 1
ATOM 2630 N N . GLU A 1 373 ? 37.589 1.132 -70.668 1.00 74.44 373 GLU A N 1
ATOM 2631 C CA . GLU A 1 373 ? 37.163 1.641 -71.985 1.00 74.44 373 GLU A CA 1
ATOM 2632 C C . GLU A 1 373 ? 38.067 2.762 -72.524 1.00 74.44 373 GLU A C 1
ATOM 2634 O O . GLU A 1 373 ? 38.352 2.722 -73.747 1.00 74.44 373 GLU A O 1
#

Foldseek 3Di:
DDDDDDPVVVVVVVVVVVVVVVVVVVVVVVVVVVVVVVVVVVVVVVVVVVVVVVVVVVVVVVVVVVVVVVVVVVVLVVVLVVLVVVLVVVLVVLVVVLVVLVVVLVVVLVVLVVVLVVVLVVLVVVLVVVLVVLVVVLVVVLVVLVVVLVVVLVVLVVVLVVVLVVLQVVDVPDDDPVVNVVSVVLSVVSVVLSVVLSVLSVVLSVVLSVLSVVLSVLVSVLSVVLSVLVSVLSVLLSVLVSVLSVLVSVLSVVLSVLVSVLSVLVSVLVSVPPDDDDDDPPPVVVSVVVNVVSVVVSVVVNVVSVVVSVVSNVVSVVVSVVSVVVSVVVSVVSVVVSVVSVVVSVVVSVVSVVVSVVSVVVSVVVSVVSVVD

Sequence (373 aa):
MHLTHLSQSKVVVVVVEVLVAAVVVVVVVVVVVVVVVEVVVVVVVVVVAVAVVEVVVVVVVVVVVVVVEVVVEVVVEVVVQVALVVVVVVVVVVVVVVVVVVVVVVVVVVVVVVVVVVVVVVVVVVVVVVVVVVVIVVVVVVEVVVVVVVVVVVVVVEEVVVVVVVVVEVVVVEVEVEVALVVVVVVVVVEVVVVVVVVVVAVAVAVAVAVVVVVVAVVVVVVVVVVVVVVVVVVVVVVVVVVVVVVVVVVVVVVVVVVVVVVVVVVVVVSSSSSRGSSSRSSSRVALVVVVVVVVLVVVVVVVVVEVVVVVVVVEVVVVVVVVVVVVVVVVVVVVVVVVVVVVVVVVVVVVVVVVVVAVVVVEVVVVEVVVE

Secondary structure (DSSP, 8-state):
-----S-HHHHHHHHHHHHHHHHHHHHHHHHHHHHHHHHHHHHHHHHHHHHHHHHHHHHHHHHHHHHHHHHHHHHHHHHHHHHHHHHHHHHHHHHHHHHHHHHHHHHHHHHHHHHHHHHHHHHHHHHHHHHHHHHHHHHHHHHHHHHHHHHHHHHHHHHHHHHHHHHHHHHHHH--HHHHHHHHHHHHHHHHHHHHHHHHHHHHHHHHHHHHHHHHHHHHHHHHHHHHHHHHHHHHHHHHHHHHHHHHHHHHHHHHHHHHHHHHHHHHHHHHTTS--S--TTHHHHHHHHHHHHHHHHHHHHHHHHHHHHHHHHHHHHHHHHHHHHHHHHHHHHHHHHHHHHHHHHHHHHHHHHHHHHHHHHHHHHHHHHHH-

pLDDT: mean 74.06, std 8.88, range [31.2, 92.31]

Organism: Dreissena polymorpha (NCBI:txid45954)